Protein AF-A0A955IXL2-F1 (afdb_monomer_lite)

pLDDT: mean 91.13, std 10.14, range [41.69, 98.56]

Radius of gyration: 36.73 Å; chains: 1; bounding box: 75×35×96 Å

Structure (mmCIF, N/CA/C/O backbone):
data_AF-A0A955IXL2-F1
#
_entry.id   AF-A0A955IXL2-F1
#
loop_
_atom_site.group_PDB
_atom_site.id
_atom_site.type_symbol
_atom_site.label_atom_id
_atom_site.label_alt_id
_atom_site.label_comp_id
_atom_site.label_asym_id
_atom_site.label_entity_id
_atom_site.label_seq_id
_atom_site.pdbx_PDB_ins_code
_atom_site.Cartn_x
_atom_site.Cartn_y
_atom_site.Cartn_z
_atom_site.occupancy
_atom_site.B_iso_or_equiv
_atom_site.auth_seq_id
_atom_site.auth_comp_id
_atom_site.auth_asym_id
_atom_site.auth_atom_id
_atom_site.pdbx_PDB_model_num
ATOM 1 N N . MET A 1 1 ? 43.001 16.824 34.278 1.00 83.94 1 MET A N 1
ATOM 2 C CA . MET A 1 1 ? 42.995 15.511 33.589 1.00 83.94 1 MET A CA 1
ATOM 3 C C . MET A 1 1 ? 41.705 14.724 33.815 1.00 83.94 1 MET A C 1
ATOM 5 O O . MET A 1 1 ? 41.018 14.482 32.835 1.00 83.94 1 MET A O 1
ATOM 9 N N . LYS A 1 2 ? 41.298 14.412 35.060 1.00 88.88 2 LYS A N 1
ATOM 10 C CA . LYS A 1 2 ? 40.065 13.633 35.333 1.00 88.88 2 LYS A CA 1
ATOM 11 C C . LYS A 1 2 ? 38.800 14.194 34.655 1.00 88.88 2 LYS A C 1
ATOM 13 O O . LYS A 1 2 ? 38.123 13.451 33.967 1.00 88.88 2 LYS A O 1
ATOM 18 N N . LYS A 1 3 ? 38.551 15.511 34.744 1.00 92.75 3 LYS A N 1
ATOM 19 C CA . LYS A 1 3 ? 37.380 16.162 34.114 1.00 92.75 3 LYS A CA 1
ATOM 20 C C . LYS A 1 3 ? 37.332 16.025 32.582 1.00 92.75 3 LYS A C 1
ATOM 22 O O . LYS A 1 3 ? 36.257 15.852 32.026 1.00 92.75 3 LYS A O 1
ATOM 27 N N . LEU A 1 4 ? 38.489 16.075 31.916 1.00 93.06 4 LEU A N 1
ATOM 28 C CA . LEU A 1 4 ? 38.603 15.912 30.460 1.00 93.06 4 LEU A CA 1
ATOM 29 C C . LEU A 1 4 ? 38.269 14.473 30.045 1.00 93.06 4 LEU A C 1
ATOM 31 O O . LEU A 1 4 ? 37.522 14.259 29.098 1.00 93.06 4 LEU A O 1
ATOM 35 N N . TRP A 1 5 ? 38.758 13.496 30.808 1.00 95.81 5 TRP A N 1
ATOM 36 C CA . TRP A 1 5 ? 38.480 12.082 30.566 1.00 95.81 5 TRP A CA 1
ATOM 37 C C . TRP A 1 5 ? 37.005 11.724 30.786 1.00 95.81 5 TRP A C 1
ATOM 39 O O . TRP A 1 5 ? 36.422 10.992 29.987 1.00 95.81 5 TRP A O 1
ATOM 49 N N . THR A 1 6 ? 36.375 12.284 31.824 1.00 94.50 6 THR A N 1
ATOM 50 C CA . THR A 1 6 ? 34.936 12.103 32.053 1.00 94.50 6 THR A CA 1
ATOM 51 C C . THR A 1 6 ? 34.127 12.676 30.892 1.00 94.50 6 THR A C 1
ATOM 53 O O . THR A 1 6 ? 33.231 12.005 30.402 1.00 94.50 6 THR A O 1
ATOM 56 N N . LEU A 1 7 ? 34.482 13.864 30.392 1.00 96.12 7 LEU A N 1
ATOM 57 C CA . LEU A 1 7 ? 33.774 14.507 29.283 1.00 96.12 7 LEU A CA 1
ATOM 58 C C . LEU A 1 7 ? 33.866 13.689 27.983 1.00 96.12 7 LEU A C 1
ATOM 60 O O . LEU A 1 7 ? 32.845 13.463 27.338 1.00 96.12 7 LEU A O 1
ATOM 64 N N . VAL A 1 8 ? 35.055 13.179 27.641 1.00 96.69 8 VAL A N 1
ATOM 65 C CA . VAL A 1 8 ? 35.249 12.297 26.473 1.00 96.69 8 VAL A CA 1
ATOM 66 C C . VAL A 1 8 ? 34.466 10.990 26.625 1.00 96.69 8 VAL A C 1
ATOM 68 O O . VAL A 1 8 ? 33.811 10.558 25.679 1.00 96.69 8 VAL A O 1
ATOM 71 N N . SER A 1 9 ? 34.477 10.387 27.816 1.00 95.88 9 SER A N 1
ATOM 72 C CA . SER A 1 9 ? 33.756 9.133 28.077 1.00 95.88 9 SER A CA 1
ATOM 73 C C . SER A 1 9 ? 32.242 9.313 27.965 1.00 95.88 9 SER A C 1
ATOM 75 O O . SER A 1 9 ? 31.569 8.497 27.337 1.00 95.88 9 SER A O 1
ATOM 77 N N . THR A 1 10 ? 31.702 10.409 28.506 1.00 96.94 10 THR A N 1
ATOM 78 C CA . THR A 1 10 ? 30.276 10.732 28.384 1.00 96.94 10 THR A CA 1
ATOM 79 C C . THR A 1 10 ? 29.886 10.958 26.925 1.00 96.94 10 THR A C 1
ATOM 81 O O . THR A 1 10 ? 28.862 10.441 26.488 1.00 96.94 10 THR A O 1
ATOM 84 N N . LEU A 1 11 ? 30.709 11.673 26.147 1.00 97.56 11 LEU A N 1
ATOM 85 C CA . LEU A 1 11 ? 30.446 11.918 24.726 1.00 97.56 11 LEU A CA 1
ATOM 86 C C . LEU A 1 11 ? 30.468 10.619 23.902 1.00 97.56 11 LEU A C 1
ATOM 88 O O . LEU A 1 11 ? 29.614 10.419 23.039 1.00 97.56 11 LEU A O 1
ATOM 92 N N . ALA A 1 12 ? 31.418 9.720 24.176 1.00 97.38 12 ALA A N 1
ATOM 93 C CA . ALA A 1 12 ? 31.494 8.415 23.522 1.00 97.38 12 ALA A CA 1
ATOM 94 C C . ALA A 1 12 ? 30.257 7.556 23.828 1.00 97.38 12 ALA A C 1
ATOM 96 O O . ALA A 1 12 ? 29.678 6.961 22.920 1.00 97.38 12 ALA A O 1
ATOM 97 N N . PHE A 1 13 ? 29.804 7.551 25.085 1.00 97.81 13 PHE A N 1
ATOM 98 C CA . PHE A 1 13 ? 28.606 6.818 25.495 1.00 97.81 13 PHE A CA 1
ATOM 99 C C . PHE A 1 13 ? 27.334 7.362 24.829 1.00 97.81 13 PHE A C 1
ATOM 101 O O . PHE A 1 13 ? 26.490 6.594 24.374 1.00 97.81 13 PHE A O 1
ATOM 108 N N . LEU A 1 14 ? 27.219 8.686 24.707 1.00 97.81 14 LEU A N 1
ATOM 109 C CA . LEU A 1 14 ? 26.087 9.339 24.047 1.00 97.81 14 LEU A CA 1
ATOM 110 C C . LEU A 1 14 ? 26.035 9.017 22.545 1.00 97.81 14 LEU A C 1
ATOM 112 O O . LEU A 1 14 ? 24.965 8.712 22.027 1.00 97.81 14 LEU A O 1
ATOM 116 N N . ASN A 1 15 ? 27.187 9.009 21.863 1.00 97.38 15 ASN A N 1
ATOM 117 C CA . ASN A 1 15 ? 27.272 8.591 20.460 1.00 97.38 15 ASN A CA 1
ATOM 118 C C . ASN A 1 15 ? 26.927 7.109 20.279 1.00 97.38 15 ASN A C 1
ATOM 120 O O . ASN A 1 15 ? 26.205 6.764 19.348 1.00 97.38 15 ASN A O 1
ATOM 124 N N . LEU A 1 16 ? 27.385 6.236 21.182 1.00 97.50 16 LEU A N 1
ATOM 125 C CA . LEU A 1 16 ? 27.033 4.816 21.151 1.00 97.50 16 LEU A CA 1
ATOM 126 C C . LEU A 1 16 ? 25.514 4.622 21.274 1.00 97.50 16 LEU A C 1
ATOM 128 O O . LEU A 1 16 ? 24.920 3.895 20.480 1.00 97.50 16 LEU A O 1
ATOM 132 N N . LEU A 1 17 ? 24.876 5.305 22.230 1.00 97.06 17 LEU A N 1
ATOM 133 C CA . LEU A 1 17 ? 23.421 5.267 22.390 1.00 97.06 17 LEU A CA 1
ATOM 134 C C . LEU A 1 17 ? 22.690 5.823 21.165 1.00 97.06 17 LEU A C 1
ATOM 136 O O . LEU A 1 17 ? 21.686 5.246 20.754 1.00 97.06 17 LEU A O 1
ATOM 140 N N . ALA A 1 18 ? 23.194 6.899 20.559 1.00 96.94 18 ALA A N 1
ATOM 141 C CA . ALA A 1 18 ? 22.618 7.459 19.341 1.00 96.94 18 ALA A CA 1
ATOM 142 C C . ALA A 1 18 ? 22.687 6.467 18.168 1.00 96.94 18 ALA A C 1
ATOM 144 O O . ALA A 1 18 ? 21.690 6.279 17.473 1.00 96.94 18 ALA A O 1
ATOM 145 N N . VAL A 1 19 ? 23.821 5.781 17.982 1.00 96.62 19 VAL A N 1
ATOM 146 C CA . VAL A 1 19 ? 23.988 4.755 16.938 1.00 96.62 19 VAL A CA 1
ATOM 147 C C . VAL A 1 19 ? 23.062 3.564 17.180 1.00 96.62 19 VAL A C 1
ATOM 149 O O . VAL A 1 19 ? 22.408 3.109 16.245 1.00 96.62 19 VAL A O 1
ATOM 152 N N . LEU A 1 20 ? 22.952 3.084 18.421 1.00 96.50 20 LEU A N 1
ATOM 153 C CA . LEU A 1 20 ? 22.054 1.977 18.767 1.00 96.50 20 LEU A CA 1
ATOM 154 C C . LEU A 1 20 ? 20.579 2.356 18.596 1.00 96.50 20 LEU A C 1
ATOM 156 O O . LEU A 1 20 ? 19.807 1.576 18.042 1.00 96.50 20 LEU A O 1
ATOM 160 N N . GLY A 1 21 ? 20.194 3.561 19.022 1.00 96.44 21 GLY A N 1
ATOM 161 C CA . GLY A 1 21 ? 18.845 4.087 18.828 1.00 96.44 21 GLY A CA 1
ATOM 162 C C . GLY A 1 21 ? 18.502 4.242 17.347 1.00 96.44 21 GLY A C 1
ATOM 163 O O . GLY A 1 21 ? 17.424 3.835 16.920 1.00 96.44 21 GLY A O 1
ATOM 164 N N . PHE A 1 22 ? 19.440 4.753 16.546 1.00 95.81 22 PHE A N 1
ATOM 165 C CA . PHE A 1 22 ? 19.276 4.865 15.101 1.00 95.81 22 PHE A CA 1
ATOM 166 C C . PHE A 1 22 ? 19.159 3.490 14.435 1.00 95.81 22 PHE A C 1
ATOM 168 O O . PHE A 1 22 ? 18.223 3.267 13.674 1.00 95.81 22 PHE A O 1
ATOM 175 N N . ALA A 1 23 ? 20.038 2.538 14.761 1.00 91.88 23 ALA A N 1
ATOM 176 C CA . ALA A 1 23 ? 19.973 1.177 14.230 1.00 91.88 23 ALA A CA 1
ATOM 177 C C . ALA A 1 23 ? 18.649 0.481 14.589 1.00 91.88 23 ALA A C 1
ATOM 179 O O . ALA A 1 23 ? 18.023 -0.136 13.728 1.00 91.88 23 ALA A O 1
ATOM 180 N N . GLY A 1 24 ? 18.185 0.641 15.833 1.00 93.44 24 GLY A N 1
ATOM 181 C CA . GLY A 1 24 ? 16.887 0.139 16.279 1.00 93.44 24 GLY A CA 1
ATOM 182 C C . GLY A 1 24 ? 15.723 0.758 15.503 1.00 93.44 24 GLY A C 1
ATOM 183 O O . GLY A 1 24 ? 14.860 0.031 15.024 1.00 93.44 24 GLY A O 1
ATOM 184 N N . TRP A 1 25 ? 15.726 2.081 15.314 1.00 95.19 25 TRP A N 1
ATOM 185 C CA . TRP A 1 25 ? 14.704 2.789 14.535 1.00 95.19 25 TRP A CA 1
ATOM 186 C C . TRP A 1 25 ? 14.681 2.369 13.058 1.00 95.19 25 TRP A C 1
ATOM 188 O O . TRP A 1 25 ? 13.614 2.192 12.468 1.00 95.19 25 TRP A O 1
ATOM 198 N N . VAL A 1 26 ? 15.849 2.169 12.444 1.00 93.75 26 VAL A N 1
ATOM 199 C CA . VAL A 1 26 ? 15.937 1.712 11.050 1.00 93.75 26 VAL A CA 1
ATOM 200 C C . VAL A 1 26 ? 15.430 0.271 10.899 1.00 93.75 26 VAL A C 1
ATOM 202 O O . VAL A 1 26 ? 14.761 -0.034 9.910 1.00 93.75 26 VAL A O 1
ATOM 205 N N . TYR A 1 27 ? 15.691 -0.596 11.883 1.00 90.44 27 TYR A N 1
ATOM 206 C CA . TYR A 1 27 ? 15.175 -1.967 11.902 1.00 90.44 27 TYR A CA 1
ATOM 207 C C . TYR A 1 27 ? 13.649 -2.006 12.082 1.00 90.44 27 TYR A C 1
ATOM 209 O O . TYR A 1 27 ? 12.958 -2.697 11.338 1.00 90.44 27 TYR A O 1
ATOM 217 N N . THR A 1 28 ? 13.091 -1.230 13.018 1.00 93.81 28 THR A N 1
ATOM 218 C CA . THR A 1 28 ? 11.638 -1.231 13.280 1.00 93.81 28 THR A CA 1
ATOM 219 C C . THR A 1 28 ? 10.815 -0.528 12.203 1.00 93.81 28 THR A C 1
ATOM 221 O O . THR A 1 28 ? 9.656 -0.877 12.009 1.00 93.81 28 THR A O 1
ATOM 224 N N . SER A 1 29 ? 11.397 0.425 11.471 1.00 92.38 29 SER A N 1
ATOM 225 C CA . SER A 1 29 ? 10.734 1.108 10.349 1.00 92.38 29 SER A CA 1
ATOM 226 C C . SER A 1 29 ? 10.711 0.300 9.045 1.00 92.38 29 SER A C 1
ATOM 228 O O . SER A 1 29 ? 10.281 0.828 8.023 1.00 92.38 29 SER A O 1
ATOM 230 N N . GLY A 1 30 ? 11.211 -0.945 9.043 1.00 88.69 30 GLY A N 1
ATOM 231 C CA . GLY A 1 30 ? 11.247 -1.807 7.853 1.00 88.69 30 GLY A CA 1
ATOM 232 C C . GLY A 1 30 ? 12.192 -1.315 6.752 1.00 88.69 30 GLY A C 1
ATOM 233 O O . GLY A 1 30 ? 12.191 -1.835 5.639 1.00 88.69 30 GLY A O 1
ATOM 234 N N . ARG A 1 31 ? 13.023 -0.303 7.034 1.00 86.12 31 ARG A N 1
ATOM 235 C CA . ARG A 1 31 ? 13.927 0.298 6.042 1.00 86.12 31 ARG A CA 1
ATOM 236 C C . ARG A 1 31 ? 15.138 -0.582 5.737 1.00 86.12 31 ARG A C 1
ATOM 238 O O . ARG A 1 31 ? 15.716 -0.461 4.652 1.00 86.12 31 ARG A O 1
ATOM 245 N N . ILE A 1 32 ? 15.518 -1.451 6.670 1.00 87.94 32 ILE A N 1
ATOM 246 C CA . ILE A 1 32 ? 16.552 -2.469 6.492 1.00 87.94 32 ILE A CA 1
ATOM 247 C C . ILE A 1 32 ? 15.925 -3.846 6.699 1.00 87.94 32 ILE A C 1
ATOM 249 O O . ILE A 1 32 ? 15.428 -4.149 7.778 1.00 87.94 32 ILE A O 1
ATOM 253 N N . ASP A 1 33 ? 16.019 -4.683 5.671 1.00 90.06 33 ASP A N 1
ATOM 254 C CA . ASP A 1 33 ? 15.741 -6.117 5.736 1.00 90.06 33 ASP A CA 1
ATOM 255 C C . ASP A 1 33 ? 17.052 -6.895 5.526 1.00 90.06 33 ASP A C 1
ATOM 257 O O . ASP A 1 33 ? 18.026 -6.374 4.972 1.00 90.06 33 ASP A O 1
ATOM 261 N N . LYS A 1 34 ? 17.089 -8.156 5.955 1.00 88.75 34 LYS A N 1
ATOM 262 C CA . LYS A 1 34 ? 18.212 -9.082 5.793 1.00 88.75 34 LYS A CA 1
ATOM 263 C C . LYS A 1 34 ? 18.684 -9.165 4.339 1.00 88.75 34 LYS A C 1
ATOM 265 O O . LYS A 1 34 ? 19.892 -9.181 4.109 1.00 88.75 34 LYS A O 1
ATOM 270 N N . ALA A 1 35 ? 17.761 -9.152 3.375 1.00 88.69 35 ALA A N 1
ATOM 271 C CA . ALA A 1 35 ? 18.094 -9.116 1.950 1.00 88.69 35 ALA A CA 1
ATOM 272 C C . ALA A 1 35 ? 18.891 -7.851 1.580 1.00 88.69 35 ALA A C 1
ATOM 274 O O . ALA A 1 35 ? 19.913 -7.924 0.903 1.00 88.69 35 ALA A O 1
ATOM 275 N N . ARG A 1 36 ? 18.485 -6.697 2.118 1.00 86.19 36 ARG A N 1
ATOM 276 C CA . ARG A 1 36 ? 19.142 -5.408 1.878 1.00 86.19 36 ARG A CA 1
ATOM 277 C C . ARG A 1 36 ? 20.526 -5.330 2.522 1.00 86.19 36 ARG A C 1
ATOM 279 O O . ARG A 1 36 ? 21.435 -4.749 1.945 1.00 86.19 36 ARG A O 1
ATOM 286 N N . ILE A 1 37 ? 20.708 -5.937 3.698 1.00 89.44 37 ILE A N 1
ATOM 287 C CA . ILE A 1 37 ? 22.030 -6.048 4.341 1.00 89.44 37 ILE A CA 1
ATOM 288 C C . ILE A 1 37 ? 22.973 -6.888 3.478 1.00 89.44 37 ILE A C 1
ATOM 290 O O . ILE A 1 37 ? 24.122 -6.501 3.291 1.00 89.44 37 ILE A O 1
ATOM 294 N N . GLN A 1 38 ? 22.495 -8.012 2.938 1.00 90.12 38 GLN A N 1
ATOM 295 C CA . GLN A 1 38 ? 23.288 -8.864 2.048 1.00 90.12 38 GLN A CA 1
ATOM 296 C C . GLN A 1 38 ? 23.655 -8.141 0.748 1.00 90.12 38 GLN A C 1
ATOM 298 O O . GLN A 1 38 ? 24.796 -8.231 0.305 1.00 90.12 38 GLN A O 1
ATOM 303 N N . GLU A 1 39 ? 22.726 -7.373 0.178 1.00 88.88 39 GLU A N 1
ATOM 304 C CA . GLU A 1 39 ? 22.973 -6.547 -1.006 1.00 88.88 39 GLU A CA 1
ATOM 305 C C . GLU A 1 39 ? 24.033 -5.473 -0.728 1.00 88.88 39 GLU A C 1
ATOM 307 O O . GLU A 1 39 ? 25.026 -5.382 -1.445 1.00 88.88 39 GLU A O 1
ATOM 312 N N . VAL A 1 40 ? 23.903 -4.729 0.373 1.00 89.31 40 VAL A N 1
ATOM 313 C CA . VAL A 1 40 ? 24.898 -3.734 0.804 1.00 89.31 40 VAL A CA 1
ATOM 314 C C . VAL A 1 40 ? 26.259 -4.385 1.061 1.00 89.31 40 VAL A C 1
ATOM 316 O O . VAL A 1 40 ? 27.283 -3.869 0.617 1.00 89.31 40 VAL A O 1
ATOM 319 N N . GLN A 1 41 ? 26.290 -5.541 1.725 1.00 90.81 41 GLN A N 1
ATOM 320 C CA . GLN A 1 41 ? 27.521 -6.292 1.957 1.00 90.81 41 GLN A CA 1
ATOM 321 C C . GLN A 1 41 ? 28.158 -6.760 0.643 1.00 90.81 41 GLN A C 1
ATOM 323 O O . GLN A 1 41 ? 29.378 -6.733 0.531 1.00 90.81 41 GLN A O 1
ATOM 328 N N . SER A 1 42 ? 27.362 -7.139 -0.359 1.00 87.69 42 SER A N 1
ATOM 329 C CA . SER A 1 42 ? 27.877 -7.482 -1.689 1.00 87.69 42 SER A CA 1
ATOM 330 C C . SER A 1 42 ? 28.431 -6.260 -2.431 1.00 87.69 42 SER A C 1
ATOM 332 O O . SER A 1 42 ? 29.442 -6.368 -3.117 1.00 87.69 42 SER A O 1
ATOM 334 N N . LEU A 1 43 ? 27.829 -5.084 -2.222 1.00 85.81 43 LEU A N 1
ATOM 335 C CA . LEU A 1 43 ? 28.217 -3.825 -2.862 1.00 85.81 43 LEU A CA 1
ATOM 336 C C . LEU A 1 43 ? 29.526 -3.252 -2.304 1.00 85.81 43 LEU A C 1
ATOM 338 O O . LEU A 1 43 ? 30.300 -2.651 -3.043 1.00 85.81 43 LEU A O 1
ATOM 342 N N . PHE A 1 44 ? 29.770 -3.440 -1.004 1.00 89.62 44 PHE A N 1
ATOM 343 C CA . PHE A 1 44 ? 30.996 -3.010 -0.320 1.00 89.62 44 PHE A CA 1
ATOM 344 C C . PHE A 1 44 ? 32.021 -4.135 -0.125 1.00 89.62 44 PHE A C 1
ATOM 346 O O . PHE A 1 44 ? 33.102 -3.885 0.406 1.00 89.62 44 PHE A O 1
ATOM 353 N N . GLY A 1 45 ? 31.680 -5.369 -0.506 1.00 87.06 45 GLY A N 1
ATOM 354 C CA . GLY A 1 45 ? 32.551 -6.535 -0.365 1.00 87.06 45 GLY A CA 1
ATOM 355 C C . GLY A 1 45 ? 33.711 -6.532 -1.354 1.00 87.06 45 GLY A C 1
ATOM 356 O O . GLY A 1 45 ? 34.785 -7.018 -1.023 1.00 87.06 45 GLY A O 1
ATOM 357 N N . GLU A 1 46 ? 33.508 -5.947 -2.535 1.00 88.94 46 GLU A N 1
ATOM 358 C CA . GLU A 1 46 ? 34.575 -5.731 -3.506 1.00 88.94 46 GLU A CA 1
ATOM 359 C C . GLU A 1 46 ? 35.384 -4.485 -3.130 1.00 88.94 46 GLU A C 1
ATOM 361 O O . GLU A 1 46 ? 34.868 -3.365 -3.068 1.00 88.94 46 GLU A O 1
ATOM 366 N N . THR A 1 47 ? 36.677 -4.672 -2.880 1.00 89.81 47 THR A N 1
ATOM 367 C CA . THR A 1 47 ? 37.585 -3.555 -2.616 1.00 89.81 47 THR A CA 1
ATOM 368 C C . THR A 1 47 ? 37.876 -2.772 -3.901 1.00 89.81 47 THR A C 1
ATOM 370 O O . THR A 1 47 ? 37.822 -3.306 -5.006 1.00 89.81 47 THR A O 1
ATOM 373 N N . VAL A 1 48 ? 38.250 -1.492 -3.776 1.00 87.56 48 VAL A N 1
ATOM 374 C CA . VAL A 1 48 ? 38.643 -0.660 -4.936 1.00 87.56 48 VAL A CA 1
ATOM 375 C C . VAL A 1 48 ? 39.785 -1.313 -5.726 1.00 87.56 48 VAL A C 1
ATOM 377 O O . VAL A 1 48 ? 39.761 -1.317 -6.950 1.00 87.56 48 VAL A O 1
ATOM 380 N N . ALA A 1 49 ? 40.734 -1.949 -5.032 1.00 87.94 49 ALA A N 1
ATOM 381 C CA . ALA A 1 49 ? 41.846 -2.652 -5.663 1.00 87.94 49 ALA A CA 1
ATOM 382 C C . ALA A 1 49 ? 41.395 -3.877 -6.481 1.00 87.94 49 ALA A C 1
ATOM 384 O O . ALA A 1 49 ? 41.906 -4.095 -7.576 1.00 87.94 49 ALA A O 1
ATOM 385 N N . GLU A 1 50 ? 40.440 -4.663 -5.977 1.00 89.19 50 GLU A N 1
ATOM 386 C CA . GLU A 1 50 ? 39.867 -5.803 -6.710 1.00 89.19 50 GLU A CA 1
ATOM 387 C C . GLU A 1 50 ? 39.045 -5.336 -7.915 1.00 89.19 50 GLU A C 1
ATOM 389 O O . GLU A 1 50 ? 39.177 -5.896 -9.004 1.00 89.19 50 GLU A O 1
ATOM 394 N N . ARG A 1 51 ? 38.274 -4.254 -7.752 1.00 86.69 51 ARG A N 1
ATOM 395 C CA . ARG A 1 51 ? 37.497 -3.646 -8.836 1.00 86.69 51 ARG A CA 1
ATOM 396 C C . ARG A 1 51 ? 38.387 -3.146 -9.968 1.00 86.69 51 ARG A C 1
ATOM 398 O O . ARG A 1 51 ? 38.098 -3.428 -11.129 1.00 86.69 51 ARG A O 1
ATOM 405 N N . ASP A 1 52 ? 39.462 -2.433 -9.644 1.00 90.06 52 ASP A N 1
ATOM 406 C CA . ASP A 1 52 ? 40.408 -1.914 -10.637 1.00 90.06 52 ASP A CA 1
ATOM 407 C C . ASP A 1 52 ? 41.139 -3.056 -11.356 1.00 90.06 52 ASP A C 1
ATOM 409 O O . ASP A 1 52 ? 41.362 -2.989 -12.563 1.00 90.06 52 ASP A O 1
ATOM 413 N N . GLN A 1 53 ? 41.458 -4.145 -10.647 1.00 90.50 53 GLN A N 1
ATOM 414 C CA . GLN A 1 53 ? 42.028 -5.345 -11.263 1.00 90.50 53 GLN A CA 1
ATOM 415 C C . GLN A 1 53 ? 41.040 -6.036 -12.207 1.00 90.50 53 GLN A C 1
ATOM 417 O O . GLN A 1 53 ? 41.433 -6.394 -13.317 1.00 90.50 53 GLN A O 1
ATOM 422 N N . ARG A 1 54 ? 39.767 -6.194 -11.817 1.00 91.38 54 ARG A N 1
ATOM 423 C CA . ARG A 1 54 ? 38.734 -6.766 -12.694 1.00 91.38 54 ARG A CA 1
ATOM 424 C C . ARG A 1 54 ? 38.534 -5.906 -13.937 1.00 91.38 54 ARG A C 1
ATOM 426 O O . ARG A 1 54 ? 38.578 -6.442 -15.037 1.00 91.38 54 ARG A O 1
ATOM 433 N N . LEU A 1 55 ? 38.380 -4.592 -13.771 1.00 89.44 55 LEU A N 1
ATOM 434 C CA . LEU A 1 55 ? 38.222 -3.661 -14.891 1.00 89.44 55 LEU A CA 1
ATOM 435 C C . LEU A 1 55 ? 39.439 -3.691 -15.820 1.00 89.44 55 LEU A C 1
ATOM 437 O O . LEU A 1 55 ? 39.269 -3.777 -17.028 1.00 89.44 55 LEU A O 1
ATOM 441 N N . ALA A 1 56 ? 40.662 -3.731 -15.286 1.00 92.19 56 ALA A N 1
ATOM 442 C CA . ALA A 1 56 ? 41.865 -3.849 -16.108 1.00 92.19 56 ALA A CA 1
ATOM 443 C C . ALA A 1 56 ? 41.944 -5.187 -16.869 1.00 92.19 56 ALA A C 1
ATOM 445 O O . ALA A 1 56 ? 42.496 -5.240 -17.968 1.00 92.19 56 ALA A O 1
ATOM 446 N N . VAL A 1 57 ? 41.420 -6.279 -16.301 1.00 92.69 57 VAL A N 1
ATOM 447 C CA . VAL A 1 57 ? 41.317 -7.579 -16.985 1.00 92.69 57 VAL A CA 1
ATOM 448 C C . VAL A 1 57 ? 40.226 -7.547 -18.056 1.00 92.69 57 VAL A C 1
ATOM 450 O O . VAL A 1 57 ? 40.465 -8.014 -19.166 1.00 92.69 57 VAL A O 1
ATOM 453 N N . GLU A 1 58 ? 39.063 -6.968 -17.763 1.00 88.88 58 GLU A N 1
ATOM 454 C CA . GLU A 1 58 ? 37.953 -6.813 -18.709 1.00 88.88 58 GLU A CA 1
ATOM 455 C C . GLU A 1 58 ? 38.321 -5.896 -19.878 1.00 88.88 58 GLU A C 1
ATOM 457 O O . GLU A 1 58 ? 38.041 -6.233 -21.023 1.00 88.88 58 GLU A O 1
ATOM 462 N N . GLU A 1 59 ? 39.008 -4.782 -19.626 1.00 90.69 59 GLU A N 1
ATOM 463 C CA . GLU A 1 59 ? 39.506 -3.877 -20.664 1.00 90.69 59 GLU A CA 1
ATOM 464 C C . GLU A 1 59 ? 40.556 -4.553 -21.545 1.00 90.69 59 GLU A C 1
ATOM 466 O O . GLU A 1 59 ? 40.513 -4.409 -22.766 1.00 90.69 59 GLU A O 1
ATOM 471 N N . LYS A 1 60 ? 41.468 -5.342 -20.959 1.00 90.88 60 LYS A N 1
ATOM 472 C CA . LYS A 1 60 ? 42.421 -6.149 -21.735 1.00 90.88 60 LYS A CA 1
ATOM 473 C C . LYS A 1 60 ? 41.711 -7.205 -22.571 1.00 90.88 60 LYS A C 1
ATOM 475 O O . LYS A 1 60 ? 42.013 -7.326 -23.752 1.00 90.88 60 LYS A O 1
ATOM 480 N N . ALA A 1 61 ? 40.737 -7.912 -22.005 1.00 89.62 61 ALA A N 1
ATOM 481 C CA . ALA A 1 61 ? 39.951 -8.906 -22.730 1.00 89.62 61 ALA A CA 1
ATOM 482 C C . ALA A 1 61 ? 39.116 -8.267 -23.853 1.00 89.62 61 ALA A C 1
ATOM 484 O O . ALA A 1 61 ? 39.031 -8.817 -24.949 1.00 89.62 61 ALA A O 1
ATOM 485 N N . ALA A 1 62 ? 38.538 -7.086 -23.620 1.00 86.38 62 ALA A N 1
ATOM 486 C CA . ALA A 1 62 ? 37.806 -6.324 -24.625 1.00 86.38 62 ALA A CA 1
ATOM 487 C C . ALA A 1 62 ? 38.735 -5.810 -25.733 1.00 86.38 62 ALA A C 1
ATOM 489 O O . ALA A 1 62 ? 38.384 -5.899 -26.909 1.00 86.38 62 ALA A O 1
ATOM 490 N N . ALA A 1 63 ? 39.930 -5.329 -25.382 1.00 86.56 63 ALA A N 1
ATOM 491 C CA . ALA A 1 63 ? 40.944 -4.901 -26.340 1.00 86.56 63 ALA A CA 1
ATOM 492 C C . ALA A 1 63 ? 41.478 -6.077 -27.175 1.00 86.56 63 ALA A C 1
ATOM 494 O O . ALA A 1 63 ? 41.607 -5.954 -28.390 1.00 86.56 63 ALA A O 1
ATOM 495 N N . GLU A 1 64 ? 41.728 -7.234 -26.558 1.00 86.56 64 GLU A N 1
ATOM 496 C CA . GLU A 1 64 ? 42.123 -8.467 -27.251 1.00 86.56 64 GLU A CA 1
ATOM 497 C C . GLU A 1 64 ? 41.003 -8.986 -28.163 1.00 86.56 64 GLU A C 1
ATOM 499 O O . GLU A 1 64 ? 41.266 -9.392 -29.298 1.00 86.56 64 GLU A O 1
ATOM 504 N N . ALA A 1 65 ? 39.743 -8.912 -27.720 1.00 84.88 65 ALA A N 1
ATOM 505 C CA . ALA A 1 65 ? 38.586 -9.260 -28.537 1.00 84.88 65 ALA A CA 1
ATOM 506 C C . ALA A 1 65 ? 38.453 -8.326 -29.751 1.00 84.88 65 ALA A C 1
ATOM 508 O O . ALA A 1 65 ? 38.312 -8.817 -30.873 1.00 84.88 65 ALA A O 1
ATOM 509 N N . LEU A 1 66 ? 38.585 -7.009 -29.567 1.00 83.56 66 LEU A N 1
ATOM 510 C CA . LEU A 1 66 ? 38.592 -6.032 -30.663 1.00 83.56 66 LEU A CA 1
ATOM 511 C C . LEU A 1 66 ? 39.754 -6.270 -31.636 1.00 83.56 66 LEU A C 1
ATOM 513 O O . LEU A 1 66 ? 39.529 -6.343 -32.842 1.00 83.56 66 LEU A O 1
ATOM 517 N N . ALA A 1 67 ? 40.968 -6.492 -31.129 1.00 82.62 67 ALA A N 1
ATOM 518 C CA . ALA A 1 67 ? 42.141 -6.792 -31.951 1.00 82.62 67 ALA A CA 1
ATOM 519 C C . ALA A 1 67 ? 41.987 -8.113 -32.730 1.00 82.62 67 ALA A C 1
ATOM 521 O O . ALA A 1 67 ? 42.479 -8.251 -33.849 1.00 82.62 67 ALA A O 1
ATOM 522 N N . SER A 1 68 ? 41.268 -9.092 -32.170 1.00 78.38 68 SER A N 1
ATOM 523 C CA . SER A 1 68 ? 40.957 -10.349 -32.860 1.00 78.38 68 SER A CA 1
ATOM 524 C C . SER A 1 68 ? 39.903 -10.192 -33.965 1.00 78.38 68 SER A C 1
ATOM 526 O O . SER A 1 68 ? 39.939 -10.944 -34.944 1.00 78.38 68 SER A O 1
ATOM 528 N N . MET A 1 69 ? 39.007 -9.203 -33.838 1.00 71.31 69 MET A N 1
ATOM 529 C CA . MET A 1 69 ? 38.012 -8.827 -34.850 1.00 71.31 69 MET A CA 1
ATOM 530 C C . MET A 1 69 ? 38.604 -7.966 -35.971 1.00 71.31 69 MET A C 1
ATOM 532 O O . MET A 1 69 ? 38.078 -7.971 -37.080 1.00 71.31 69 MET A O 1
ATOM 536 N N . GLU A 1 70 ? 39.712 -7.271 -35.712 1.00 65.81 70 GLU A N 1
ATOM 537 C CA . GLU A 1 70 ? 40.385 -6.391 -36.675 1.00 65.81 70 GLU A CA 1
ATOM 538 C C . GLU A 1 70 ? 41.271 -7.137 -37.684 1.00 65.81 70 GLU A C 1
ATOM 540 O O . GLU A 1 70 ? 41.971 -6.511 -38.480 1.00 65.81 70 GLU A O 1
ATOM 545 N N . LYS A 1 71 ? 41.237 -8.479 -37.701 1.00 70.69 71 LYS A N 1
ATOM 546 C CA . LYS A 1 71 ? 41.860 -9.246 -38.785 1.00 70.69 71 LYS A CA 1
ATOM 547 C C . LYS A 1 71 ? 41.248 -8.767 -40.103 1.00 70.69 71 LYS A C 1
ATOM 549 O O . LYS A 1 71 ? 40.047 -8.975 -40.296 1.00 70.69 71 LYS A O 1
ATOM 554 N N . PRO A 1 72 ? 42.032 -8.137 -41.000 1.00 62.47 72 PRO A N 1
ATOM 555 C CA . PRO A 1 72 ? 41.501 -7.660 -42.260 1.00 62.47 72 PRO A CA 1
ATOM 556 C C . PRO A 1 72 ? 40.906 -8.868 -42.970 1.00 62.47 72 PRO A C 1
ATOM 558 O O . PRO A 1 72 ? 41.593 -9.870 -43.194 1.00 62.47 72 PRO A O 1
ATOM 561 N N . LEU A 1 73 ? 39.599 -8.799 -43.236 1.00 67.25 73 LEU A N 1
ATOM 562 C CA . LEU A 1 73 ? 38.919 -9.788 -44.059 1.00 67.25 73 LEU A CA 1
ATOM 563 C C . LEU A 1 73 ? 39.774 -9.974 -45.317 1.00 67.25 73 LEU A C 1
ATOM 565 O O . LEU A 1 73 ? 40.206 -8.964 -45.881 1.00 67.25 73 LEU A O 1
ATOM 569 N N . PRO A 1 74 ? 40.070 -11.221 -45.730 1.00 69.69 74 PRO A N 1
ATOM 570 C CA . PRO A 1 74 ? 40.865 -11.455 -46.925 1.00 69.69 74 PRO A CA 1
ATOM 571 C C . PRO A 1 74 ? 40.249 -10.635 -48.053 1.00 69.69 74 PRO A C 1
ATOM 573 O O . PRO A 1 74 ? 39.047 -10.755 -48.305 1.00 69.69 74 PRO A O 1
ATOM 576 N N . GLU A 1 75 ? 41.048 -9.752 -48.658 1.00 65.94 75 GLU A N 1
ATOM 577 C CA . GLU A 1 75 ? 40.603 -8.905 -49.758 1.00 65.94 75 GLU A CA 1
ATOM 578 C C . GLU A 1 75 ? 40.210 -9.821 -50.914 1.00 65.94 75 GLU A C 1
ATOM 580 O O . GLU A 1 75 ? 41.026 -10.233 -51.737 1.00 65.94 75 GLU A O 1
ATOM 585 N N . LEU A 1 76 ? 38.934 -10.198 -50.947 1.00 69.81 76 LEU A N 1
ATOM 586 C CA . LEU A 1 76 ? 38.338 -10.824 -52.105 1.00 69.81 76 LEU A CA 1
ATOM 587 C C . LEU A 1 76 ? 38.495 -9.801 -53.223 1.00 69.81 76 LEU A C 1
ATOM 589 O O . LEU A 1 76 ? 37.978 -8.683 -53.129 1.00 69.81 76 LEU A O 1
ATOM 593 N N . ALA A 1 77 ? 39.256 -10.162 -54.255 1.00 76.38 77 ALA A N 1
ATOM 594 C CA . ALA A 1 77 ? 39.480 -9.324 -55.420 1.00 76.38 77 ALA A CA 1
ATOM 595 C C . ALA A 1 77 ? 38.187 -9.263 -56.246 1.00 76.38 77 ALA A C 1
ATOM 597 O O . ALA A 1 77 ? 38.072 -9.870 -57.304 1.00 76.38 77 ALA A O 1
ATOM 598 N N . LEU A 1 78 ? 37.190 -8.553 -55.719 1.00 81.19 78 LEU A N 1
ATOM 599 C CA . LEU A 1 78 ? 35.923 -8.305 -56.381 1.00 81.19 78 LEU A CA 1
ATOM 600 C C . LEU A 1 78 ? 36.175 -7.360 -57.550 1.00 81.19 78 LEU A C 1
ATOM 602 O O . LEU A 1 78 ? 36.795 -6.296 -57.388 1.00 81.19 78 LEU A O 1
ATOM 606 N N . THR A 1 79 ? 35.655 -7.738 -58.708 1.00 89.12 79 THR A N 1
ATOM 607 C CA . THR A 1 79 ? 35.580 -6.887 -59.894 1.00 89.12 79 THR A CA 1
ATOM 608 C C . THR A 1 79 ? 34.728 -5.643 -59.607 1.00 89.12 79 THR A C 1
ATOM 610 O O . THR A 1 79 ? 33.944 -5.599 -58.654 1.00 89.12 79 THR A O 1
ATOM 613 N N . ALA A 1 80 ? 34.883 -4.584 -60.407 1.00 86.94 80 ALA A N 1
ATOM 614 C CA . ALA A 1 80 ? 34.163 -3.323 -60.190 1.00 86.94 80 ALA A CA 1
ATOM 615 C C . ALA A 1 80 ? 32.629 -3.503 -60.172 1.00 86.94 80 ALA A C 1
ATOM 617 O O . ALA A 1 80 ? 31.944 -2.878 -59.359 1.00 86.94 80 ALA A O 1
ATOM 618 N N . ASP A 1 81 ? 32.102 -4.405 -61.003 1.00 91.50 81 ASP A N 1
ATOM 619 C CA . ASP A 1 81 ? 30.672 -4.717 -61.062 1.00 91.50 81 ASP A CA 1
ATOM 620 C C . ASP A 1 81 ? 30.183 -5.456 -59.809 1.00 91.50 81 ASP A C 1
ATOM 622 O O . ASP A 1 81 ? 29.121 -5.136 -59.270 1.00 91.50 81 ASP A O 1
ATOM 626 N N . GLU A 1 82 ? 30.972 -6.397 -59.289 1.00 90.31 82 GLU A N 1
ATOM 627 C CA . GLU A 1 82 ? 30.651 -7.120 -58.053 1.00 90.31 82 GLU A CA 1
ATOM 628 C C . GLU A 1 82 ? 30.634 -6.185 -56.840 1.00 90.31 82 GLU A C 1
ATOM 630 O O . GLU A 1 82 ? 29.729 -6.270 -56.012 1.00 90.31 82 GLU A O 1
ATOM 635 N N . ARG A 1 83 ? 31.561 -5.220 -56.760 1.00 86.56 83 ARG A N 1
ATOM 636 C CA . ARG A 1 83 ? 31.567 -4.212 -55.681 1.00 86.56 83 ARG A CA 1
ATOM 637 C C . ARG A 1 83 ? 30.303 -3.357 -55.683 1.00 86.56 83 ARG A C 1
ATOM 639 O O . ARG A 1 83 ? 29.763 -3.051 -54.619 1.00 86.56 83 ARG A O 1
ATOM 646 N N . ASN A 1 84 ? 29.822 -2.978 -56.866 1.00 89.44 84 ASN A N 1
ATOM 647 C CA . ASN A 1 84 ? 28.582 -2.218 -56.994 1.00 89.44 84 ASN A CA 1
ATOM 648 C C . ASN A 1 84 ? 27.366 -3.048 -56.566 1.00 89.44 84 ASN A C 1
ATOM 650 O O . ASN A 1 84 ? 26.523 -2.532 -55.833 1.00 89.44 84 ASN A O 1
ATOM 654 N N . ARG A 1 85 ? 27.300 -4.331 -56.947 1.00 92.12 85 ARG A N 1
ATOM 655 C CA . ARG A 1 85 ? 26.231 -5.242 -56.498 1.00 92.12 85 ARG A CA 1
ATOM 656 C C . ARG A 1 85 ? 26.220 -5.399 -54.982 1.00 92.12 85 ARG A C 1
ATOM 658 O O . ARG A 1 85 ? 25.188 -5.145 -54.370 1.00 92.12 85 ARG A O 1
ATOM 665 N N . VAL A 1 86 ? 27.375 -5.680 -54.377 1.00 90.38 86 VAL A N 1
ATOM 666 C CA . VAL A 1 86 ? 27.507 -5.801 -52.915 1.00 90.38 86 VAL A CA 1
ATOM 667 C C . VAL A 1 86 ? 27.067 -4.513 -52.217 1.00 90.38 86 VAL A C 1
ATOM 669 O O . VAL A 1 86 ? 26.332 -4.564 -51.236 1.00 90.38 86 VAL A O 1
ATOM 672 N N . ARG A 1 87 ? 27.445 -3.334 -52.728 1.00 90.00 87 ARG A N 1
ATOM 673 C CA . ARG A 1 87 ? 27.010 -2.054 -52.145 1.00 90.00 87 ARG A CA 1
ATOM 674 C C . ARG A 1 87 ? 25.490 -1.866 -52.220 1.00 90.00 87 ARG A C 1
ATOM 676 O O . ARG A 1 87 ? 24.893 -1.384 -51.255 1.00 90.00 87 ARG A O 1
ATOM 683 N N . VAL A 1 88 ? 24.865 -2.221 -53.342 1.00 94.75 88 VAL A N 1
ATOM 684 C CA . VAL A 1 88 ? 23.405 -2.134 -53.501 1.00 94.75 88 VAL A CA 1
ATOM 685 C C . VAL A 1 88 ? 22.699 -3.107 -52.557 1.00 94.75 88 VAL A C 1
ATOM 687 O O . VAL A 1 88 ? 21.776 -2.695 -51.859 1.00 94.75 88 VAL A O 1
ATOM 690 N N . GLU A 1 89 ? 23.160 -4.355 -52.472 1.00 94.19 89 GLU A N 1
ATOM 691 C CA . GLU A 1 89 ? 22.613 -5.369 -51.561 1.00 94.19 89 GLU A CA 1
ATOM 692 C C . GLU A 1 89 ? 22.749 -4.943 -50.096 1.00 94.19 89 GLU A C 1
ATOM 694 O O . GLU A 1 89 ? 21.768 -4.970 -49.356 1.00 94.19 89 GLU A O 1
ATOM 699 N N . MET A 1 90 ? 23.919 -4.441 -49.690 1.00 94.06 90 MET A N 1
ATOM 700 C CA . MET A 1 90 ? 24.137 -3.901 -48.343 1.00 94.06 90 MET A CA 1
ATOM 701 C C . MET A 1 90 ? 23.183 -2.744 -48.038 1.00 94.06 90 MET A C 1
ATOM 703 O O . MET A 1 90 ? 22.564 -2.716 -46.979 1.00 94.06 90 MET A O 1
ATOM 707 N N . THR A 1 91 ? 22.977 -1.834 -48.995 1.00 95.75 91 THR A N 1
ATOM 708 C CA . THR A 1 91 ? 22.034 -0.716 -48.826 1.00 95.75 91 THR A CA 1
ATOM 709 C C . THR A 1 91 ? 20.591 -1.209 -48.656 1.00 95.75 91 THR A C 1
ATOM 711 O O . THR A 1 91 ? 19.828 -0.642 -47.871 1.00 95.75 91 THR A O 1
ATOM 714 N N . GLN A 1 92 ? 20.197 -2.268 -49.370 1.00 95.69 92 GLN A N 1
ATOM 715 C CA . GLN A 1 92 ? 18.870 -2.875 -49.227 1.00 95.69 92 GLN A CA 1
ATOM 716 C C . GLN A 1 92 ? 18.701 -3.567 -47.872 1.00 95.69 92 GLN A C 1
ATOM 718 O O . GLN A 1 92 ? 17.679 -3.366 -47.214 1.00 95.69 92 GLN A O 1
ATOM 723 N N . VAL A 1 93 ? 19.707 -4.327 -47.430 1.00 96.69 93 VAL A N 1
ATOM 724 C CA . VAL A 1 93 ? 19.720 -4.967 -46.107 1.00 96.69 93 VAL A CA 1
ATOM 725 C C . VAL A 1 93 ? 19.639 -3.914 -45.002 1.00 96.69 93 VAL A C 1
ATOM 727 O O . VAL A 1 93 ? 18.849 -4.063 -44.071 1.00 96.69 93 VAL A O 1
ATOM 730 N N . ASP A 1 94 ? 20.385 -2.818 -45.122 1.00 95.44 94 ASP A N 1
ATOM 731 C CA . ASP A 1 94 ? 20.350 -1.721 -44.155 1.00 95.44 94 ASP A CA 1
ATOM 732 C C . ASP A 1 94 ? 18.982 -1.036 -44.111 1.00 95.44 94 ASP A C 1
ATOM 734 O O . ASP A 1 94 ? 18.477 -0.745 -43.024 1.00 95.44 94 ASP A O 1
ATOM 738 N N . ARG A 1 95 ? 18.337 -0.821 -45.266 1.00 97.06 95 ARG A N 1
ATOM 739 C CA . ARG A 1 95 ? 16.966 -0.294 -45.312 1.00 97.06 95 ARG A CA 1
ATOM 740 C C . ARG A 1 95 ? 15.991 -1.236 -44.602 1.00 97.06 95 ARG A C 1
ATOM 742 O O . ARG A 1 95 ? 15.237 -0.778 -43.750 1.00 97.06 95 ARG A O 1
ATOM 749 N N . GLN A 1 96 ? 16.052 -2.538 -44.878 1.00 97.38 96 GLN A N 1
ATOM 750 C CA . GLN A 1 96 ? 15.192 -3.526 -44.215 1.00 97.38 96 GLN A CA 1
ATOM 751 C C . GLN A 1 96 ? 15.422 -3.581 -42.699 1.00 97.38 96 GLN A C 1
ATOM 753 O O . GLN A 1 96 ? 14.468 -3.709 -41.929 1.00 97.38 96 GLN A O 1
ATOM 758 N N . ARG A 1 97 ? 16.681 -3.466 -42.254 1.00 97.00 97 ARG A N 1
ATOM 759 C CA . ARG A 1 97 ? 17.021 -3.389 -40.827 1.00 97.00 97 ARG A CA 1
ATOM 760 C C . ARG A 1 97 ? 16.403 -2.153 -40.185 1.00 97.00 97 ARG A C 1
ATOM 762 O O . ARG A 1 97 ? 15.747 -2.292 -39.159 1.00 97.00 97 ARG A O 1
ATOM 769 N N . ARG A 1 98 ? 16.538 -0.979 -40.812 1.00 97.94 98 ARG A N 1
ATOM 770 C CA . ARG A 1 98 ? 15.927 0.266 -40.317 1.00 97.94 98 ARG A CA 1
ATOM 771 C C . ARG A 1 98 ? 14.410 0.155 -40.221 1.00 97.94 98 ARG A C 1
ATOM 773 O O . ARG A 1 98 ? 13.866 0.445 -39.168 1.00 97.94 98 ARG A O 1
ATOM 780 N N . GLU A 1 99 ? 13.746 -0.351 -41.256 1.00 97.94 99 GLU A N 1
ATOM 781 C CA . GLU A 1 99 ? 12.288 -0.539 -41.257 1.00 97.94 99 GLU A CA 1
ATOM 782 C C . GLU A 1 99 ? 11.812 -1.529 -40.181 1.00 97.94 99 GLU A C 1
ATOM 784 O O . GLU A 1 99 ? 10.714 -1.395 -39.637 1.00 97.94 99 GLU A O 1
ATOM 789 N N . ARG A 1 100 ? 12.603 -2.562 -39.863 1.00 98.25 100 ARG A N 1
ATOM 790 C CA . ARG A 1 100 ? 12.309 -3.453 -38.732 1.00 98.25 100 ARG A CA 1
ATOM 791 C C . ARG A 1 100 ? 12.469 -2.711 -37.406 1.00 98.25 100 ARG A C 1
ATOM 793 O O . ARG A 1 100 ? 11.547 -2.743 -36.599 1.00 98.25 100 ARG A O 1
ATOM 800 N N . THR A 1 101 ? 13.589 -2.022 -37.206 1.00 96.75 101 THR A N 1
ATOM 801 C CA . THR A 1 101 ? 13.857 -1.269 -35.974 1.00 96.75 101 THR A CA 1
ATOM 802 C C . THR A 1 101 ? 12.825 -0.165 -35.742 1.00 96.75 101 THR A C 1
ATOM 804 O O . THR A 1 101 ? 12.384 0.035 -34.618 1.00 96.75 101 THR A O 1
ATOM 807 N N . GLU A 1 102 ? 12.384 0.534 -36.787 1.00 98.12 102 GLU A N 1
ATOM 808 C CA . GLU A 1 102 ? 11.333 1.551 -36.688 1.00 98.12 102 GLU A CA 1
ATOM 809 C C . GLU A 1 102 ? 9.997 0.954 -36.233 1.00 98.12 102 GLU A C 1
ATOM 811 O O . GLU A 1 102 ? 9.348 1.524 -35.353 1.00 98.12 102 GLU A O 1
ATOM 816 N N . ARG A 1 103 ? 9.619 -0.217 -36.765 1.00 98.44 103 ARG A N 1
ATOM 817 C CA . ARG A 1 103 ? 8.428 -0.951 -36.311 1.00 98.44 103 ARG A CA 1
ATOM 818 C C . ARG A 1 103 ? 8.552 -1.386 -34.857 1.00 98.44 103 ARG A C 1
ATOM 820 O O . ARG A 1 103 ? 7.651 -1.113 -34.076 1.00 98.44 103 ARG A O 1
ATOM 827 N N . GLU A 1 104 ? 9.687 -1.962 -34.471 1.00 98.31 104 GLU A N 1
ATOM 828 C CA . GLU A 1 104 ? 9.948 -2.347 -33.079 1.00 98.31 104 GLU A CA 1
ATOM 829 C C . GLU A 1 104 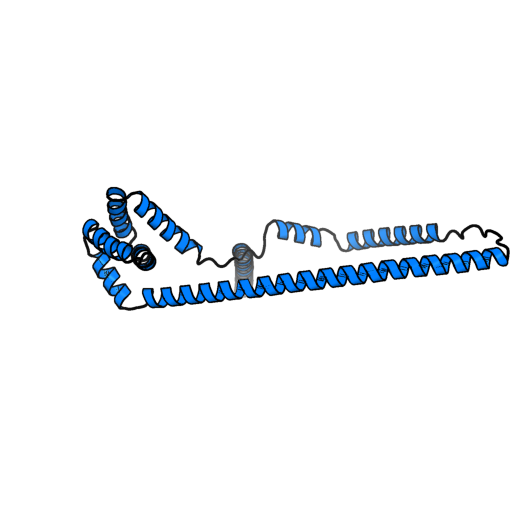? 9.860 -1.138 -32.133 1.00 98.31 104 GLU A C 1
ATOM 831 O O . GLU A 1 104 ? 9.235 -1.217 -31.077 1.00 98.31 104 GLU A O 1
ATOM 836 N N . ILE A 1 105 ? 10.416 0.016 -32.520 1.00 98.06 105 ILE A N 1
ATOM 837 C CA . ILE A 1 105 ? 10.306 1.261 -31.746 1.00 98.06 105 ILE A CA 1
ATOM 838 C C . ILE A 1 105 ? 8.846 1.707 -31.632 1.00 98.06 105 ILE A C 1
ATOM 840 O O . ILE A 1 105 ? 8.428 2.163 -30.566 1.00 98.06 105 ILE A O 1
ATOM 844 N N . GLN A 1 106 ? 8.072 1.621 -32.712 1.00 98.56 106 GLN A N 1
ATOM 845 C CA . GLN A 1 106 ? 6.661 1.991 -32.704 1.00 98.56 106 GLN A CA 1
ATOM 846 C C . GLN A 1 106 ? 5.842 1.065 -31.796 1.00 98.56 106 GLN A C 1
ATOM 848 O O . GLN A 1 106 ? 5.046 1.557 -30.993 1.00 98.56 106 GLN A O 1
ATOM 853 N N . ASP A 1 107 ? 6.091 -0.240 -31.859 1.00 98.50 107 ASP A N 1
ATOM 854 C CA . ASP A 1 107 ? 5.434 -1.244 -31.021 1.00 98.50 107 ASP A CA 1
ATOM 855 C C . ASP A 1 107 ? 5.780 -1.037 -29.539 1.00 98.50 107 ASP A C 1
ATOM 857 O O . ASP A 1 107 ? 4.891 -1.012 -28.684 1.00 98.50 107 ASP A O 1
ATOM 861 N N . LEU A 1 108 ? 7.056 -0.781 -29.224 1.00 97.62 108 LEU A N 1
ATOM 862 C CA . LEU A 1 108 ? 7.507 -0.469 -27.864 1.00 97.62 108 LEU A CA 1
ATOM 863 C C . LEU A 1 108 ? 6.878 0.820 -27.330 1.00 97.62 108 LEU A C 1
ATOM 865 O O . LEU A 1 108 ? 6.423 0.852 -26.186 1.00 97.62 108 LEU A O 1
ATOM 869 N N . LYS A 1 109 ? 6.801 1.873 -28.152 1.00 98.19 109 LYS A N 1
ATOM 870 C CA . LYS A 1 109 ? 6.108 3.117 -27.786 1.00 98.19 109 LYS A CA 1
ATOM 871 C C . LYS A 1 109 ? 4.631 2.863 -27.501 1.00 98.19 109 LYS A C 1
ATOM 873 O O . LYS A 1 109 ? 4.123 3.350 -26.494 1.00 98.19 109 LYS A O 1
ATOM 878 N N . GLY A 1 110 ? 3.961 2.074 -28.342 1.00 98.44 110 GLY A N 1
ATOM 879 C CA . GLY A 1 110 ? 2.570 1.677 -28.131 1.00 98.44 110 GLY A CA 1
ATOM 880 C C . GLY A 1 110 ? 2.378 0.913 -26.819 1.00 98.44 110 GLY A C 1
ATOM 881 O O . GLY A 1 110 ? 1.489 1.241 -26.033 1.00 98.44 110 GLY A O 1
ATOM 882 N N . SER A 1 111 ? 3.255 -0.053 -26.533 1.00 97.88 111 SER A N 1
ATOM 883 C CA . SER A 1 111 ? 3.241 -0.806 -25.275 1.00 97.88 111 SER A CA 1
ATOM 884 C C . SER A 1 111 ? 3.446 0.100 -24.058 1.00 97.88 111 SER A C 1
ATOM 886 O O . SER A 1 111 ? 2.699 -0.006 -23.087 1.00 97.88 111 SER A O 1
ATOM 888 N N . LEU A 1 112 ? 4.411 1.024 -24.109 1.00 97.94 112 LEU A N 1
ATOM 889 C CA . LEU A 1 112 ? 4.691 1.958 -23.014 1.00 97.94 112 LEU A CA 1
ATOM 890 C C . LEU A 1 112 ? 3.501 2.888 -22.751 1.00 97.94 112 LEU A C 1
ATOM 892 O O . LEU A 1 112 ? 3.117 3.082 -21.600 1.00 97.94 112 LEU A O 1
ATOM 896 N N . MET A 1 113 ? 2.867 3.417 -23.803 1.00 98.44 113 MET A N 1
ATOM 897 C CA . MET A 1 113 ? 1.661 4.242 -23.663 1.00 98.44 113 MET A CA 1
ATOM 898 C C . MET A 1 113 ? 0.505 3.465 -23.020 1.00 98.44 113 MET A C 1
ATOM 900 O O . MET A 1 113 ? -0.199 4.006 -22.167 1.00 98.44 113 MET A O 1
ATOM 904 N N . ASN A 1 114 ? 0.325 2.191 -23.382 1.00 98.44 114 ASN A N 1
ATOM 905 C CA . ASN A 1 114 ? -0.690 1.335 -22.769 1.00 98.44 114 ASN A CA 1
ATOM 906 C C . ASN A 1 114 ? -0.399 1.060 -21.289 1.00 98.44 114 ASN A C 1
ATOM 908 O O . ASN A 1 114 ? -1.306 1.163 -20.468 1.00 98.44 114 ASN A O 1
ATOM 912 N N . GLN A 1 115 ? 0.854 0.761 -20.939 1.00 97.75 115 GLN A N 1
ATOM 913 C CA . GLN A 1 115 ? 1.266 0.565 -19.545 1.00 97.75 115 GLN A CA 1
ATOM 914 C C . GLN A 1 115 ? 1.060 1.832 -18.713 1.00 97.75 115 GLN A C 1
ATOM 916 O O . GLN A 1 115 ? 0.523 1.761 -17.612 1.00 97.75 115 GLN A O 1
ATOM 921 N N . GLN A 1 116 ? 1.421 2.997 -19.254 1.00 97.88 116 GLN A N 1
ATOM 922 C CA . GLN A 1 116 ? 1.211 4.275 -18.580 1.00 97.88 116 GLN A CA 1
ATOM 923 C C . GLN A 1 116 ? -0.278 4.532 -18.318 1.00 97.88 116 GLN A C 1
ATOM 925 O O . GLN A 1 116 ? -0.645 4.929 -17.215 1.00 97.88 116 GLN A O 1
ATOM 930 N N . ARG A 1 117 ? -1.143 4.244 -19.300 1.00 98.50 117 ARG A N 1
ATOM 931 C CA . ARG A 1 117 ? -2.596 4.371 -19.141 1.00 98.50 117 ARG A CA 1
ATOM 932 C C . ARG A 1 117 ? -3.136 3.463 -18.036 1.00 98.50 117 ARG A C 1
ATOM 934 O O . ARG A 1 117 ? -3.923 3.939 -17.226 1.00 98.50 117 ARG A O 1
ATOM 941 N N . LEU A 1 118 ? -2.694 2.206 -17.981 1.00 97.75 118 LEU A N 1
ATOM 942 C CA . LEU A 1 118 ? -3.084 1.272 -16.917 1.00 97.75 118 LEU A CA 1
ATOM 943 C C . LEU A 1 118 ? -2.656 1.788 -15.538 1.00 97.75 118 LEU A C 1
ATOM 945 O O . LEU A 1 118 ? -3.478 1.873 -14.636 1.00 97.75 118 LEU A O 1
ATOM 949 N N . ILE A 1 119 ? -1.407 2.243 -15.400 1.00 97.88 119 ILE A N 1
ATOM 950 C CA . ILE A 1 119 ? -0.907 2.823 -14.144 1.00 97.88 119 ILE A CA 1
ATOM 951 C C . ILE A 1 119 ? -1.739 4.043 -13.722 1.00 97.88 119 ILE A C 1
ATOM 953 O O . ILE A 1 119 ? -2.001 4.242 -12.536 1.00 97.88 119 ILE A O 1
ATOM 957 N N . ASP A 1 120 ? -2.144 4.886 -14.670 1.00 98.25 120 ASP A N 1
ATOM 958 C CA . ASP A 1 120 ? -2.951 6.068 -14.372 1.00 98.25 120 ASP A CA 1
ATOM 959 C C . ASP A 1 120 ? -4.400 5.713 -13.997 1.00 98.25 120 ASP A C 1
ATOM 961 O O . ASP A 1 120 ? -4.989 6.393 -13.152 1.00 98.25 120 ASP A O 1
ATOM 965 N N . GLU A 1 121 ? -4.968 4.656 -14.580 1.00 97.88 121 GLU A N 1
ATOM 966 C CA . GLU A 1 121 ? -6.260 4.082 -14.182 1.00 97.88 121 GLU A CA 1
ATOM 967 C C . GLU A 1 121 ? -6.183 3.503 -12.757 1.00 97.88 121 GLU A C 1
ATOM 969 O O . GLU A 1 121 ? -6.978 3.898 -11.899 1.00 97.88 121 GLU A O 1
ATOM 974 N N . ASP A 1 122 ? -5.163 2.696 -12.461 1.00 96.50 122 ASP A N 1
ATOM 975 C CA . ASP A 1 122 ? -4.932 2.107 -11.135 1.00 96.50 122 ASP A CA 1
ATOM 976 C C . ASP A 1 122 ? -4.730 3.183 -10.060 1.00 96.50 122 ASP A C 1
ATOM 978 O O . ASP A 1 122 ? -5.308 3.126 -8.975 1.00 96.50 122 ASP A O 1
ATOM 982 N N . ARG A 1 123 ? -3.955 4.233 -10.364 1.00 97.56 123 ARG A N 1
ATOM 983 C CA . ARG A 1 123 ? -3.751 5.365 -9.445 1.00 97.56 123 ARG A CA 1
ATOM 984 C C . ARG A 1 123 ? -5.043 6.112 -9.144 1.00 97.56 123 ARG A C 1
ATOM 986 O O . ARG A 1 123 ? -5.202 6.611 -8.031 1.00 97.56 123 ARG A O 1
ATOM 993 N N . LYS A 1 124 ? -5.942 6.249 -10.122 1.00 98.06 124 LYS A N 1
ATOM 994 C CA . LYS A 1 124 ? -7.253 6.875 -9.901 1.00 98.06 124 LYS A CA 1
ATOM 995 C C . LYS A 1 124 ? -8.134 5.996 -9.022 1.00 98.06 124 LYS A C 1
ATOM 997 O O . LYS A 1 124 ? -8.747 6.531 -8.102 1.00 98.06 124 LYS A O 1
ATOM 1002 N N . ALA A 1 125 ? -8.158 4.687 -9.272 1.00 96.25 125 ALA A N 1
ATOM 1003 C CA . ALA A 1 125 ? -8.892 3.734 -8.445 1.00 96.25 125 ALA A CA 1
ATOM 1004 C C . ALA A 1 125 ? -8.398 3.769 -6.990 1.00 96.25 125 ALA A C 1
ATOM 1006 O O . ALA A 1 125 ? -9.191 4.002 -6.083 1.00 96.25 125 ALA A O 1
ATOM 1007 N N . LEU A 1 126 ? -7.080 3.690 -6.780 1.00 96.38 126 LEU A N 1
ATOM 1008 C CA . LEU A 1 126 ? -6.480 3.734 -5.446 1.00 96.38 126 LEU A CA 1
ATOM 1009 C C . LEU A 1 126 ? -6.803 5.034 -4.694 1.00 96.38 126 LEU A C 1
ATOM 1011 O O . LEU A 1 126 ? -7.093 5.000 -3.503 1.00 96.38 126 LEU A O 1
ATOM 1015 N N . ARG A 1 127 ? -6.777 6.191 -5.369 1.00 97.19 127 ARG A N 1
ATOM 1016 C CA . ARG A 1 127 ? -7.159 7.468 -4.737 1.00 97.19 127 ARG A CA 1
ATOM 1017 C C . ARG A 1 127 ? -8.629 7.491 -4.332 1.00 97.19 127 ARG A C 1
ATOM 1019 O O . ARG A 1 127 ? -8.935 7.952 -3.241 1.00 97.19 127 ARG A O 1
ATOM 1026 N N . ALA A 1 128 ? -9.520 6.978 -5.178 1.00 95.94 128 ALA A N 1
ATOM 1027 C CA . ALA A 1 128 ? -10.940 6.894 -4.849 1.00 95.94 128 ALA A CA 1
ATOM 1028 C C . ALA A 1 128 ? -11.188 5.969 -3.642 1.00 95.94 128 ALA A C 1
ATOM 1030 O O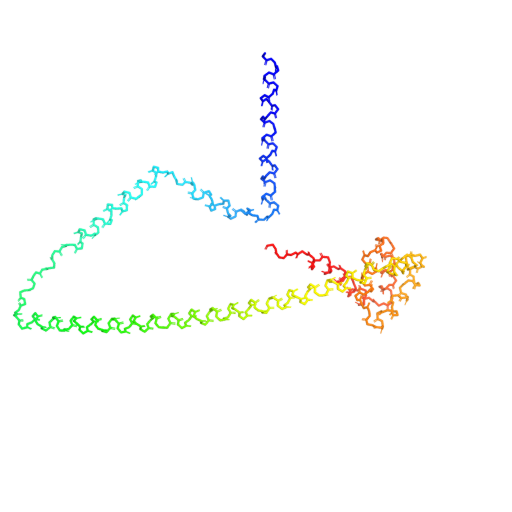 . ALA A 1 128 ? -11.995 6.294 -2.774 1.00 95.94 128 ALA A O 1
ATOM 1031 N N . GLU A 1 129 ? -10.462 4.851 -3.551 1.00 94.00 129 GLU A N 1
ATOM 1032 C CA . GLU A 1 129 ? -10.499 3.960 -2.386 1.00 94.00 129 GLU A CA 1
ATOM 1033 C C . GLU A 1 129 ? -9.979 4.647 -1.117 1.00 94.00 129 GLU A C 1
ATOM 1035 O O . GLU A 1 129 ? -10.617 4.552 -0.069 1.00 94.00 129 GLU A O 1
ATOM 1040 N N . GLN A 1 130 ? -8.866 5.383 -1.208 1.00 94.94 130 GLN A N 1
ATOM 1041 C CA . GLN A 1 130 ? -8.317 6.164 -0.093 1.00 94.94 130 GLN A CA 1
ATOM 1042 C C . GLN A 1 130 ? -9.309 7.224 0.397 1.00 94.94 130 GLN A C 1
ATOM 1044 O O . GLN A 1 130 ? -9.581 7.299 1.591 1.00 94.94 130 GLN A O 1
ATOM 1049 N N . GLU A 1 131 ? -9.911 7.992 -0.512 1.00 96.75 131 GLU A N 1
ATOM 1050 C CA . GLU A 1 131 ? -10.919 9.002 -0.167 1.00 96.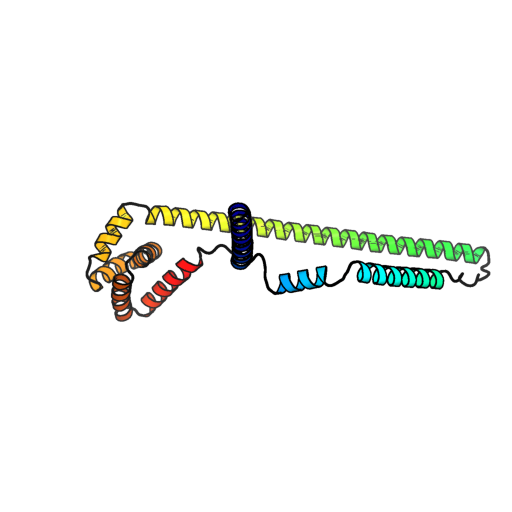75 131 GLU A CA 1
ATOM 1051 C C . GLU A 1 131 ? -12.159 8.374 0.489 1.00 96.75 131 GLU A C 1
ATOM 1053 O O . GLU A 1 131 ? -12.679 8.902 1.476 1.00 96.75 131 GLU A O 1
ATOM 1058 N N . ALA A 1 132 ? -12.624 7.227 -0.016 1.00 92.06 132 ALA A N 1
ATOM 1059 C CA . ALA A 1 132 ? -13.740 6.493 0.577 1.00 92.06 132 ALA A CA 1
ATOM 1060 C C . ALA A 1 132 ? -13.402 5.968 1.982 1.00 92.06 132 ALA A C 1
ATOM 1062 O O . ALA A 1 132 ? -14.232 6.049 2.894 1.00 92.06 132 ALA A O 1
ATOM 1063 N N . PHE A 1 133 ? -12.181 5.467 2.170 1.00 90.75 133 PHE A N 1
ATOM 1064 C CA . PHE A 1 133 ? -11.683 4.999 3.458 1.00 90.75 133 PHE A CA 1
ATOM 1065 C C . PHE A 1 133 ? -11.558 6.141 4.473 1.00 90.75 133 PHE A C 1
ATOM 1067 O O . PHE A 1 133 ? -12.049 6.028 5.597 1.00 90.75 133 PHE A O 1
ATOM 1074 N N . ASP A 1 134 ? -10.979 7.272 4.073 1.00 91.25 134 ASP A N 1
ATOM 1075 C CA . ASP A 1 134 ? -10.848 8.452 4.927 1.00 91.25 134 ASP A CA 1
ATOM 1076 C C . ASP A 1 134 ? -12.221 9.014 5.314 1.00 91.25 134 ASP A C 1
ATOM 1078 O O . ASP A 1 134 ? -12.455 9.355 6.477 1.00 91.25 134 ASP A O 1
ATOM 1082 N N . ALA A 1 135 ? -13.177 9.031 4.379 1.00 92.88 135 ALA A N 1
ATOM 1083 C CA . ALA A 1 135 ? -14.555 9.419 4.662 1.00 92.88 135 ALA A CA 1
ATOM 1084 C C . ALA A 1 135 ? -15.234 8.470 5.667 1.00 92.88 135 ALA A C 1
ATOM 1086 O O . ALA A 1 135 ? -15.960 8.927 6.554 1.00 92.88 135 ALA A O 1
ATOM 1087 N N . MET A 1 136 ? -14.996 7.159 5.561 1.00 86.12 136 MET A N 1
ATOM 1088 C CA . MET A 1 136 ? -15.485 6.172 6.528 1.00 86.12 136 MET A CA 1
ATOM 1089 C C . MET A 1 136 ? -14.869 6.404 7.911 1.00 86.12 136 MET A C 1
ATOM 1091 O O . MET A 1 136 ? -15.590 6.456 8.907 1.00 86.12 136 MET A O 1
ATOM 1095 N N . ARG A 1 137 ? -13.555 6.634 7.980 1.00 88.56 137 ARG A N 1
ATOM 1096 C CA . ARG A 1 137 ? -12.850 6.921 9.233 1.00 88.56 137 ARG A CA 1
ATOM 1097 C C . ARG A 1 137 ? -13.367 8.192 9.903 1.00 88.56 137 ARG A C 1
ATOM 1099 O O . ARG A 1 137 ? -13.624 8.174 11.103 1.00 88.56 137 ARG A O 1
ATOM 1106 N N . ALA A 1 138 ? -13.584 9.259 9.136 1.00 89.50 138 ALA A N 1
ATOM 1107 C CA . ALA A 1 138 ? -14.150 10.502 9.652 1.00 89.50 138 ALA A CA 1
ATOM 1108 C C . ALA A 1 138 ? -15.572 10.301 10.207 1.00 89.50 138 ALA A C 1
ATOM 1110 O O . ALA A 1 138 ? -15.906 10.830 11.266 1.00 89.50 138 ALA A O 1
ATOM 1111 N N . ARG A 1 139 ? -16.413 9.491 9.542 1.00 86.44 139 ARG A N 1
ATOM 1112 C CA . ARG A 1 139 ? -17.744 9.129 10.066 1.00 86.44 139 ARG A CA 1
ATOM 1113 C C . ARG A 1 139 ? -17.647 8.374 11.388 1.00 86.44 139 ARG A C 1
ATOM 1115 O O . ARG A 1 139 ? -18.385 8.696 12.316 1.00 86.44 139 ARG A O 1
ATOM 1122 N N . LEU A 1 140 ? -16.732 7.410 11.489 1.00 83.44 140 LEU A N 1
ATOM 1123 C CA . LEU A 1 140 ? -16.503 6.662 12.726 1.00 83.44 140 LEU A CA 1
ATOM 1124 C C . LEU A 1 140 ? -16.008 7.570 13.853 1.00 83.44 140 LEU A C 1
ATOM 1126 O O . LEU A 1 140 ? -16.484 7.447 14.975 1.00 83.44 140 LEU A O 1
ATOM 1130 N N . GLU A 1 141 ? -15.116 8.516 13.561 1.00 86.12 141 GLU A N 1
ATOM 1131 C CA . GLU A 1 141 ? -14.640 9.488 14.547 1.00 86.12 141 GLU A CA 1
ATOM 1132 C C . GLU A 1 141 ? -15.771 10.391 15.056 1.00 86.12 141 GLU A C 1
ATOM 1134 O O . GLU A 1 141 ? -15.858 10.637 16.255 1.00 86.12 141 GLU A O 1
ATOM 1139 N N . ILE A 1 142 ? -16.691 10.821 14.186 1.00 86.00 142 ILE A N 1
ATOM 1140 C CA . ILE A 1 142 ? -17.881 11.583 14.599 1.00 86.00 142 ILE A CA 1
ATOM 1141 C C . ILE A 1 142 ? -18.783 10.740 15.514 1.00 86.00 142 ILE A C 1
ATOM 1143 O O . ILE A 1 142 ? -19.294 11.248 16.513 1.00 86.00 142 ILE A O 1
ATOM 1147 N N . ILE A 1 143 ? -18.975 9.457 15.195 1.00 79.00 143 ILE A N 1
ATOM 1148 C CA . ILE A 1 143 ? -19.792 8.542 16.004 1.00 79.00 143 ILE A CA 1
ATOM 1149 C C . ILE A 1 143 ? -19.129 8.277 17.363 1.00 79.00 143 ILE A C 1
ATOM 1151 O O . ILE A 1 143 ? -19.809 8.327 18.385 1.00 79.00 143 ILE A O 1
ATOM 1155 N N . GLU A 1 144 ? -17.821 8.012 17.391 1.00 81.50 144 GLU A N 1
ATOM 1156 C CA . GLU A 1 144 ? -17.066 7.711 18.615 1.00 81.50 144 GLU A CA 1
ATOM 1157 C C . GLU A 1 144 ? -16.828 8.948 19.492 1.00 81.50 144 GLU A C 1
ATOM 1159 O O . GLU A 1 144 ? -16.852 8.850 20.719 1.00 81.50 144 GLU A O 1
ATOM 1164 N N . GLY A 1 145 ? -16.577 10.102 18.871 1.00 81.12 145 GLY A N 1
ATOM 1165 C CA . GLY A 1 145 ? -16.224 11.357 19.532 1.00 81.12 145 GLY A CA 1
ATOM 1166 C C . GLY A 1 145 ? -17.417 12.136 20.079 1.00 81.12 145 GLY A C 1
ATOM 1167 O O . GLY A 1 145 ? -17.230 13.093 20.828 1.00 81.12 145 GLY A O 1
ATOM 1168 N N . ALA A 1 146 ? -18.649 11.749 19.743 1.00 85.06 146 ALA A N 1
ATOM 1169 C CA . ALA A 1 146 ? -19.830 12.393 20.295 1.00 85.06 146 ALA A CA 1
ATOM 1170 C C . ALA A 1 146 ? -19.961 12.095 21.800 1.00 85.06 146 ALA A C 1
ATOM 1172 O O . ALA A 1 146 ? -19.968 10.937 22.212 1.00 85.06 146 ALA A O 1
ATOM 1173 N N . ASP A 1 147 ? -20.200 13.116 22.631 1.00 87.94 147 ASP A N 1
ATOM 1174 C CA . ASP A 1 147 ? -20.455 12.951 24.077 1.00 87.94 147 ASP A CA 1
ATOM 1175 C C . ASP A 1 147 ? -21.566 11.926 24.384 1.00 87.94 147 ASP A C 1
ATOM 1177 O O . ASP A 1 147 ? -21.586 11.283 25.437 1.00 87.94 147 ASP A O 1
ATOM 1181 N N . GLN A 1 148 ? -22.510 11.761 23.454 1.00 86.56 148 GLN A N 1
ATOM 1182 C CA . GLN A 1 148 ? -23.591 10.780 23.548 1.00 86.56 148 GLN A CA 1
ATOM 1183 C C . GLN A 1 148 ? -23.084 9.335 23.475 1.00 86.56 148 GLN A C 1
ATOM 1185 O O . GLN A 1 148 ? -23.664 8.455 24.113 1.00 86.56 148 GLN A O 1
ATOM 1190 N N . PHE A 1 149 ? -21.988 9.083 22.757 1.00 92.12 149 PHE A N 1
ATOM 1191 C CA . PHE A 1 149 ? -21.348 7.774 22.694 1.00 92.12 149 PHE A CA 1
ATOM 1192 C C . PHE A 1 149 ? -20.753 7.395 24.048 1.00 92.12 149 PHE A C 1
ATOM 1194 O O . PHE A 1 149 ? -21.075 6.329 24.568 1.00 92.12 149 PHE A O 1
ATOM 1201 N N . ALA A 1 150 ? -19.981 8.291 24.672 1.00 92.88 150 ALA A N 1
ATOM 1202 C CA . ALA A 1 150 ? -19.399 8.055 25.995 1.00 92.88 150 ALA A CA 1
ATOM 1203 C C . ALA A 1 150 ? -20.475 7.824 27.072 1.00 92.88 150 ALA A C 1
ATOM 1205 O O . ALA A 1 150 ? -20.360 6.904 27.886 1.00 92.88 150 ALA A O 1
ATOM 1206 N N . LYS A 1 151 ? -21.564 8.606 27.043 1.00 95.38 151 LYS A N 1
ATOM 1207 C CA . LYS A 1 151 ? -22.714 8.418 27.944 1.00 95.38 151 LYS A CA 1
ATOM 1208 C C . LYS A 1 151 ? -23.388 7.065 27.728 1.00 95.38 151 LYS A C 1
ATOM 1210 O O . LYS A 1 151 ? -23.605 6.334 28.691 1.00 95.38 151 LYS A O 1
ATOM 1215 N N . SER A 1 152 ? -23.670 6.711 26.475 1.00 95.06 152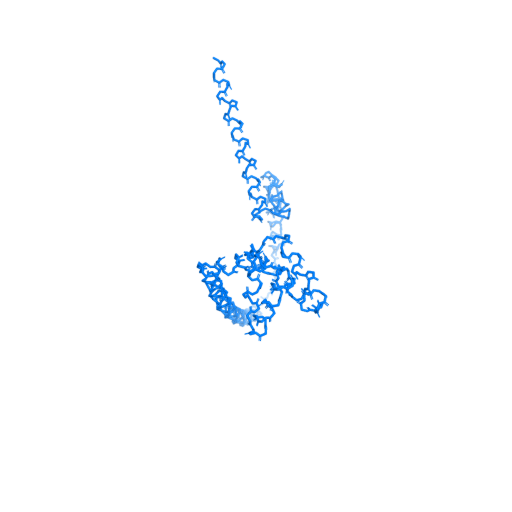 SER A N 1
ATOM 1216 C CA . SER A 1 152 ? -24.302 5.431 26.133 1.00 95.06 152 SER A CA 1
ATOM 1217 C C . SER A 1 152 ? -23.415 4.252 26.525 1.00 95.06 152 SER A C 1
ATOM 1219 O O . SER A 1 152 ? -23.908 3.299 27.116 1.00 95.06 152 SER A O 1
ATOM 1221 N N . LEU A 1 153 ? -22.103 4.346 26.284 1.00 96.12 153 LEU A N 1
ATOM 1222 C CA . LEU A 1 153 ? -21.115 3.344 26.680 1.00 96.12 153 LEU A CA 1
ATOM 1223 C C . LEU A 1 153 ? -21.073 3.163 28.201 1.00 96.12 153 LEU A C 1
ATOM 1225 O O . LEU A 1 153 ? -21.022 2.029 28.678 1.00 96.12 153 LEU A O 1
ATOM 1229 N N . SER A 1 154 ? -21.115 4.258 28.964 1.00 96.69 154 SER A N 1
ATOM 1230 C CA . SER A 1 154 ? -21.152 4.213 30.429 1.00 96.69 154 SER A CA 1
ATOM 1231 C C . SER A 1 154 ? -22.421 3.529 30.944 1.00 96.69 154 SER A C 1
ATOM 1233 O O . SER A 1 154 ? -22.325 2.649 31.799 1.00 96.69 154 SER A O 1
ATOM 1235 N N . VAL A 1 155 ? -23.588 3.860 30.377 1.00 97.62 155 VAL A N 1
ATOM 1236 C CA . VAL A 1 155 ? -24.862 3.203 30.714 1.00 97.62 155 VAL A CA 1
ATOM 1237 C C . VAL A 1 155 ? -24.804 1.714 30.377 1.00 97.62 155 VAL A C 1
ATOM 1239 O O . VAL A 1 155 ? -25.064 0.889 31.249 1.00 97.62 155 VAL A O 1
ATOM 1242 N N . LEU A 1 156 ? -24.392 1.358 29.156 1.00 97.00 156 LEU A N 1
ATOM 1243 C CA . LEU A 1 156 ? -24.275 -0.033 28.706 1.00 97.00 156 LEU A CA 1
ATOM 1244 C C . LEU A 1 156 ? -23.305 -0.848 29.568 1.00 97.00 156 LEU A C 1
ATOM 1246 O O . LEU A 1 156 ? -23.598 -1.994 29.897 1.00 97.00 156 LEU A O 1
ATOM 1250 N N . SER A 1 157 ? -22.181 -0.256 29.975 1.00 96.44 157 SER A N 1
ATOM 1251 C CA . SER A 1 157 ? -21.187 -0.921 30.831 1.00 96.44 157 SER A CA 1
ATOM 1252 C C . SER A 1 157 ? -21.677 -1.127 32.270 1.00 96.44 157 SER A C 1
ATOM 1254 O O . SER A 1 157 ? -21.149 -1.982 32.978 1.00 96.44 157 SER A O 1
ATOM 1256 N N . GLY A 1 158 ? -22.672 -0.348 32.710 1.00 97.38 158 GLY A N 1
ATOM 1257 C CA . GLY A 1 158 ? -23.314 -0.486 34.018 1.00 97.38 158 GLY A CA 1
ATOM 1258 C C . GLY A 1 158 ? -24.455 -1.510 34.061 1.00 97.38 158 GLY A C 1
ATOM 1259 O O . GLY A 1 158 ? -24.863 -1.914 35.151 1.00 97.38 158 GLY A O 1
ATOM 1260 N N . LEU A 1 159 ? -24.976 -1.939 32.906 1.00 98.06 159 LEU A N 1
ATOM 1261 C CA . LEU A 1 159 ? -26.035 -2.946 32.822 1.00 98.06 159 LEU A CA 1
ATOM 1262 C C . LEU A 1 159 ? -25.511 -4.353 33.150 1.00 98.06 159 LEU A C 1
ATOM 1264 O O . LEU A 1 159 ? -24.322 -4.659 33.042 1.00 98.06 159 LEU A O 1
ATOM 1268 N N . LYS A 1 160 ? -26.424 -5.255 33.532 1.00 98.31 160 LYS A N 1
ATOM 1269 C CA . LYS A 1 160 ? -26.087 -6.680 33.649 1.00 98.31 160 LYS A CA 1
ATOM 1270 C C . LYS A 1 160 ? -25.757 -7.242 32.257 1.00 98.31 160 LYS A C 1
ATOM 1272 O O . LYS A 1 160 ? -26.374 -6.807 31.287 1.00 98.31 160 LYS A O 1
ATOM 1277 N N . PRO A 1 161 ? -24.871 -8.253 32.141 1.00 98.38 161 PRO A N 1
ATOM 1278 C CA . PRO A 1 161 ? -24.434 -8.768 30.839 1.00 98.38 161 PRO A CA 1
ATOM 1279 C C . PRO A 1 161 ? -25.575 -9.173 29.896 1.00 98.38 161 PRO A C 1
ATOM 1281 O O . PRO A 1 161 ? -25.522 -8.860 28.712 1.00 98.38 161 PRO A O 1
ATOM 1284 N N . LYS A 1 162 ? -26.630 -9.802 30.430 1.00 98.12 162 LYS A N 1
ATOM 1285 C CA . LYS A 1 162 ? -27.802 -10.220 29.650 1.00 98.12 162 LYS A CA 1
ATOM 1286 C C . LYS A 1 162 ? -28.613 -9.031 29.116 1.00 98.12 162 LYS A C 1
ATOM 1288 O O . LYS A 1 162 ? -29.006 -9.032 27.955 1.00 98.12 162 LYS A O 1
ATOM 1293 N N . ASP A 1 163 ? -28.818 -8.006 29.942 1.00 98.19 163 ASP A N 1
ATOM 1294 C CA . ASP A 1 163 ? -29.568 -6.804 29.557 1.00 98.19 163 ASP A CA 1
ATOM 1295 C C . ASP A 1 163 ? -28.770 -5.964 28.544 1.00 98.19 163 ASP A C 1
ATOM 1297 O O . ASP A 1 163 ? -29.328 -5.455 27.575 1.00 98.19 163 ASP A O 1
ATOM 1301 N N . ALA A 1 164 ? -27.448 -5.870 28.731 1.00 97.94 164 ALA A N 1
ATOM 1302 C CA . ALA A 1 164 ? -26.541 -5.219 27.789 1.00 97.94 164 ALA A CA 1
ATOM 1303 C C . ALA A 1 164 ? -26.534 -5.921 26.421 1.00 97.94 164 ALA A C 1
ATOM 1305 O O . ALA A 1 164 ? -26.620 -5.249 25.397 1.00 97.94 164 ALA A O 1
ATOM 1306 N N . MET A 1 165 ? -26.476 -7.257 26.398 1.00 98.06 165 MET A N 1
ATOM 1307 C CA . MET A 1 165 ? -26.584 -8.050 25.169 1.00 98.06 165 MET A CA 1
ATOM 1308 C C . MET A 1 165 ? -27.919 -7.786 24.460 1.00 98.06 165 MET A C 1
ATOM 1310 O O . MET A 1 165 ? -27.910 -7.471 23.275 1.00 98.06 165 MET A O 1
ATOM 1314 N N . SER A 1 166 ? -29.045 -7.789 25.184 1.00 98.00 166 SER A N 1
ATOM 1315 C CA . SER A 1 166 ? -30.361 -7.507 24.595 1.00 98.00 166 SER A CA 1
ATOM 1316 C C . SER A 1 166 ? -30.445 -6.094 24.000 1.00 98.00 166 SER A C 1
ATOM 1318 O O . SER A 1 166 ? -30.950 -5.920 22.893 1.00 98.00 166 SER A O 1
ATOM 1320 N N . ALA A 1 167 ? -29.881 -5.089 24.679 1.00 97.75 167 ALA A N 1
ATOM 1321 C CA . ALA A 1 167 ? -29.798 -3.729 24.147 1.00 97.75 167 ALA A CA 1
ATOM 1322 C C . ALA A 1 167 ? -28.940 -3.650 22.870 1.00 97.75 167 ALA A C 1
ATOM 1324 O O . ALA A 1 167 ? -29.315 -2.971 21.914 1.00 97.75 167 ALA A O 1
ATOM 1325 N N . LEU A 1 168 ? -27.808 -4.363 22.826 1.00 97.31 168 LEU A N 1
ATOM 1326 C CA . LEU A 1 168 ? -26.972 -4.454 21.626 1.00 97.31 168 LEU A CA 1
ATOM 1327 C C . LEU A 1 168 ? -27.675 -5.220 20.495 1.00 97.31 168 LEU A C 1
ATOM 1329 O O . LEU A 1 168 ? -27.554 -4.818 19.344 1.00 97.31 168 LEU A O 1
ATOM 1333 N N . GLN A 1 169 ? -28.461 -6.254 20.804 1.00 97.75 169 GLN A N 1
ATOM 1334 C CA . GLN A 1 169 ? -29.232 -7.009 19.814 1.00 97.75 169 GLN A CA 1
ATOM 1335 C C . GLN A 1 169 ? -30.258 -6.127 19.095 1.00 97.75 169 GLN A C 1
ATOM 1337 O O . GLN A 1 169 ? -30.443 -6.262 17.889 1.00 97.75 169 GLN A O 1
ATOM 1342 N N . VAL A 1 170 ? -30.894 -5.186 19.801 1.00 97.56 170 VAL A N 1
ATOM 1343 C CA . VAL A 1 170 ? -31.797 -4.211 19.166 1.00 97.56 170 VAL A CA 1
ATOM 1344 C C . VAL A 1 170 ? -31.046 -3.365 18.135 1.00 97.56 170 VAL A C 1
ATOM 1346 O O . VAL A 1 170 ? -31.540 -3.188 17.027 1.00 97.56 170 VAL A O 1
ATOM 1349 N N . LEU A 1 171 ? -29.833 -2.905 18.455 1.00 95.88 171 LEU A N 1
ATOM 1350 C CA . LEU A 1 171 ? -29.008 -2.142 17.512 1.00 95.88 171 LEU A CA 1
ATOM 1351 C C . LEU A 1 171 ? -28.582 -2.982 16.299 1.00 95.88 171 LEU A C 1
ATOM 1353 O O . LEU A 1 171 ? -28.599 -2.470 15.182 1.00 95.88 171 LEU A O 1
ATOM 1357 N N . LEU A 1 172 ? -28.251 -4.262 16.495 1.00 96.56 172 LEU A N 1
ATOM 1358 C CA . LEU A 1 172 ? -27.950 -5.188 15.393 1.00 96.56 172 LEU A CA 1
ATOM 1359 C C . LEU A 1 172 ? -29.168 -5.392 14.485 1.00 96.56 172 LEU A C 1
ATOM 1361 O O . LEU A 1 172 ? -29.060 -5.329 13.265 1.00 96.56 172 LEU A O 1
ATOM 1365 N N . ASN A 1 173 ? -30.358 -5.540 15.067 1.00 96.62 173 ASN A N 1
ATOM 1366 C CA . ASN A 1 173 ? -31.598 -5.675 14.302 1.00 96.62 173 ASN A CA 1
ATOM 1367 C C . ASN A 1 173 ? -31.945 -4.400 13.505 1.00 96.62 173 ASN A C 1
ATOM 1369 O O . ASN A 1 173 ? -32.622 -4.477 12.482 1.00 96.62 173 ASN A O 1
ATOM 1373 N N . GLU A 1 174 ? -31.474 -3.230 13.948 1.00 97.12 174 GLU A N 1
ATOM 1374 C CA . GLU A 1 174 ? -31.571 -1.956 13.220 1.00 97.12 174 GLU A CA 1
ATOM 1375 C C . GLU A 1 174 ? -30.470 -1.775 12.153 1.00 97.12 174 GLU A C 1
ATOM 1377 O O . GLU A 1 174 ? -30.422 -0.733 11.497 1.00 97.12 174 GLU A O 1
ATOM 1382 N N . GLY A 1 175 ? -29.576 -2.755 11.976 1.00 94.81 175 GLY A N 1
ATOM 1383 C CA . GLY A 1 175 ? -28.449 -2.690 11.040 1.00 94.81 175 GLY A CA 1
ATOM 1384 C C . GLY A 1 175 ? -27.311 -1.774 11.499 1.00 94.81 175 GLY A C 1
ATOM 1385 O O . GLY A 1 175 ? -26.550 -1.268 10.676 1.00 94.81 175 GLY A O 1
ATOM 1386 N N . LYS A 1 176 ? -27.192 -1.512 12.808 1.00 94.25 176 LYS A N 1
ATOM 1387 C CA . LYS A 1 176 ? -26.156 -0.645 13.401 1.00 94.25 176 LYS A CA 1
ATOM 1388 C C . LYS A 1 176 ? -24.952 -1.445 13.904 1.00 94.25 176 LYS A C 1
ATOM 1390 O O . LYS A 1 176 ? -24.415 -1.175 14.982 1.00 94.25 176 LYS A O 1
ATOM 1395 N N . ASP A 1 177 ? -24.503 -2.409 13.110 1.00 94.19 177 ASP A N 1
ATOM 1396 C CA . ASP A 1 177 ? -23.441 -3.356 13.468 1.00 94.19 177 ASP A CA 1
ATOM 1397 C C . ASP A 1 177 ? -22.134 -2.643 13.840 1.00 94.19 177 ASP A C 1
ATOM 1399 O O . ASP A 1 177 ? -21.520 -2.924 14.873 1.00 94.19 177 ASP A O 1
ATOM 1403 N N . GLU A 1 178 ? -21.755 -1.625 13.063 1.00 90.62 178 GLU A N 1
ATOM 1404 C CA . GLU A 1 178 ? -20.562 -0.809 13.312 1.00 90.62 178 GLU A CA 1
ATOM 1405 C C . GLU A 1 178 ? -20.600 -0.120 14.682 1.00 90.62 178 GLU A C 1
ATOM 1407 O O . GLU A 1 178 ? -19.581 -0.027 15.379 1.00 90.62 178 GLU A O 1
ATOM 1412 N N . GLN A 1 179 ? -21.779 0.344 15.104 1.00 92.00 179 GLN A N 1
ATOM 1413 C CA . GLN A 1 179 ? -21.964 1.006 16.391 1.00 92.00 179 GLN A CA 1
ATOM 1414 C C . GLN A 1 179 ? -21.822 0.005 17.545 1.00 92.00 179 GLN A C 1
ATOM 1416 O O . GLN A 1 179 ? -21.161 0.309 18.540 1.00 92.00 179 GLN A O 1
ATOM 1421 N N . VAL A 1 180 ? -22.358 -1.210 17.392 1.00 95.75 180 VAL A N 1
ATOM 1422 C CA . VAL A 1 180 ? -22.208 -2.298 18.373 1.00 95.75 180 VAL A CA 1
ATOM 1423 C C . VAL A 1 180 ? -20.745 -2.693 18.540 1.00 95.75 180 VAL A C 1
ATOM 1425 O O . VAL A 1 180 ? -20.240 -2.727 19.665 1.00 95.75 180 VAL A O 1
ATOM 1428 N N . VAL A 1 181 ? -20.029 -2.907 17.433 1.00 94.94 181 VAL A N 1
ATOM 1429 C CA . VAL A 1 181 ? -18.588 -3.200 17.465 1.00 94.94 181 VAL A CA 1
ATOM 1430 C C . VAL A 1 181 ? -17.820 -2.043 18.117 1.00 94.94 181 VAL A C 1
ATOM 1432 O O . VAL A 1 181 ? -16.900 -2.283 18.900 1.00 94.94 181 VAL A O 1
ATOM 1435 N N . SER A 1 182 ? -18.220 -0.789 17.869 1.00 92.25 182 SER A N 1
ATOM 1436 C CA . SER A 1 182 ? -17.599 0.393 18.491 1.00 92.25 182 SER A CA 1
ATOM 1437 C C . SER A 1 182 ? -17.755 0.364 20.006 1.00 92.25 182 SER A C 1
ATOM 1439 O O . SER A 1 182 ? -16.756 0.480 20.718 1.00 92.25 182 SER A O 1
ATOM 1441 N N . TYR A 1 183 ? -18.970 0.130 20.508 1.00 95.56 183 TYR A N 1
ATOM 1442 C CA . TYR A 1 183 ? -19.211 0.007 21.944 1.00 95.56 183 TYR A CA 1
ATOM 1443 C C . TYR A 1 183 ? -18.394 -1.130 22.555 1.00 95.56 183 TYR A C 1
ATOM 1445 O O . TYR A 1 183 ? -17.652 -0.896 23.507 1.00 95.56 183 TYR A O 1
ATOM 1453 N N . LEU A 1 184 ? -18.455 -2.333 21.978 1.00 95.94 184 LEU A N 1
ATOM 1454 C CA . LEU A 1 184 ? -17.717 -3.494 22.481 1.00 95.94 184 LEU A CA 1
ATOM 1455 C C . LEU A 1 184 ? -16.198 -3.254 22.491 1.00 95.94 184 LEU A C 1
ATOM 1457 O O . LEU A 1 184 ? -15.522 -3.632 23.448 1.00 95.94 184 LEU A O 1
ATOM 1461 N N . SER A 1 185 ? -15.646 -2.594 21.469 1.00 94.81 185 SER A N 1
ATOM 1462 C CA . SER A 1 185 ? -14.206 -2.313 21.393 1.00 94.81 185 SER A CA 1
ATOM 1463 C C . SER A 1 185 ? -13.712 -1.361 22.491 1.00 94.81 185 SER A C 1
ATOM 1465 O O . SER A 1 185 ? -12.605 -1.539 22.996 1.00 94.81 185 SER A O 1
ATOM 1467 N N . LYS A 1 186 ? -14.538 -0.383 22.893 1.00 94.88 186 LYS A N 1
ATOM 1468 C CA . LYS A 1 186 ? -14.210 0.617 23.924 1.00 94.88 186 LYS A CA 1
ATOM 1469 C C . LYS A 1 186 ? -14.585 0.173 25.342 1.00 94.88 186 LYS A C 1
ATOM 1471 O O . LYS A 1 186 ? -14.174 0.818 26.302 1.00 94.88 186 LYS A O 1
ATOM 1476 N N . MET A 1 187 ? -15.367 -0.898 25.485 1.00 96.56 187 MET A N 1
ATOM 1477 C CA . MET A 1 187 ? -15.672 -1.501 26.783 1.00 96.56 187 MET A CA 1
ATOM 1478 C C . MET A 1 187 ? -14.431 -2.125 27.424 1.00 96.56 187 MET A C 1
ATOM 1480 O O . MET A 1 187 ? -13.539 -2.638 26.743 1.00 96.56 187 MET A O 1
ATOM 1484 N N . ASP A 1 188 ? -14.438 -2.154 28.757 1.00 97.31 188 ASP A N 1
ATOM 1485 C CA . ASP A 1 188 ? -13.488 -2.936 29.543 1.00 97.31 188 ASP A CA 1
ATOM 1486 C C . ASP A 1 188 ? -13.543 -4.421 29.144 1.00 97.31 188 ASP A C 1
ATOM 1488 O O . ASP A 1 188 ? -14.618 -4.997 28.938 1.00 97.31 188 ASP A O 1
ATOM 1492 N N . GLU A 1 189 ? -12.373 -5.052 29.054 1.00 96.94 189 GLU A N 1
ATOM 1493 C CA . GLU A 1 189 ? -12.223 -6.427 28.574 1.00 96.94 189 GLU A CA 1
ATOM 1494 C C . GLU A 1 189 ? -13.057 -7.428 29.384 1.00 96.94 189 GLU A C 1
ATOM 1496 O O . GLU A 1 189 ? -13.661 -8.349 28.819 1.00 96.94 189 GLU A O 1
ATOM 1501 N N . ARG A 1 190 ? -13.164 -7.227 30.702 1.00 97.75 190 ARG A N 1
ATOM 1502 C CA . ARG A 1 190 ? -13.917 -8.124 31.581 1.00 97.75 190 ARG A CA 1
ATOM 1503 C C . ARG A 1 190 ? -15.420 -8.003 31.358 1.00 97.75 190 ARG A C 1
ATOM 1505 O O . ARG A 1 190 ? -16.123 -9.012 31.433 1.00 97.75 190 ARG A O 1
ATOM 1512 N N . VAL A 1 191 ? -15.924 -6.793 31.111 1.00 97.88 191 VAL A N 1
ATOM 1513 C CA . VAL A 1 191 ? -17.346 -6.552 30.808 1.00 97.88 191 VAL A CA 1
ATOM 1514 C C . VAL A 1 191 ? -17.682 -7.117 29.431 1.00 97.88 191 VAL A C 1
ATOM 1516 O O . VAL A 1 191 ? -18.617 -7.912 29.316 1.00 97.88 191 VAL A O 1
ATOM 1519 N N . ARG A 1 192 ? -16.857 -6.810 28.422 1.00 97.75 192 ARG A N 1
ATOM 1520 C CA . ARG A 1 192 ? -16.995 -7.336 27.057 1.00 97.75 192 ARG A CA 1
ATOM 1521 C C . ARG A 1 192 ? -17.057 -8.864 27.042 1.00 97.75 192 ARG A C 1
ATOM 1523 O O . ARG A 1 192 ? -17.968 -9.423 26.441 1.00 97.75 192 ARG A O 1
ATOM 1530 N N . THR A 1 193 ? -16.142 -9.544 27.735 1.00 98.00 193 THR A N 1
ATOM 1531 C CA . THR A 1 193 ? -16.092 -11.020 27.770 1.00 98.00 193 THR A CA 1
ATOM 1532 C C . THR A 1 193 ? -17.376 -11.627 28.339 1.00 98.00 193 THR A C 1
ATOM 1534 O O . THR A 1 193 ? -17.878 -12.621 27.820 1.00 98.00 193 THR A O 1
ATOM 1537 N N . LYS A 1 194 ? -17.954 -11.016 29.382 1.00 98.38 194 LYS A N 1
ATOM 1538 C CA . LYS A 1 194 ? -19.225 -11.479 29.959 1.00 98.38 194 LYS A CA 1
ATOM 1539 C C . LYS A 1 194 ? -20.398 -11.293 29.000 1.00 98.38 194 LYS A C 1
ATOM 1541 O O . LYS A 1 194 ? -21.250 -12.167 28.939 1.00 98.38 194 LYS A O 1
ATOM 1546 N N . ILE A 1 195 ? -20.441 -10.177 28.273 1.00 97.88 195 ILE A N 1
ATOM 1547 C CA . ILE A 1 195 ? -21.480 -9.913 27.268 1.00 97.88 195 ILE A CA 1
ATOM 1548 C C . ILE A 1 195 ? -21.360 -10.914 26.112 1.00 97.88 195 ILE A C 1
ATOM 1550 O O . ILE A 1 195 ? -22.356 -11.519 25.728 1.00 97.88 195 ILE A O 1
ATOM 1554 N N . PHE A 1 196 ? -20.145 -11.169 25.614 1.00 97.69 196 PHE A N 1
ATOM 1555 C CA . PHE A 1 196 ? -19.908 -12.188 24.586 1.00 97.69 196 PHE A CA 1
ATOM 1556 C C . PHE A 1 196 ? -20.329 -13.588 25.031 1.00 97.69 196 PHE A C 1
ATOM 1558 O O . PHE A 1 196 ? -20.901 -14.329 24.241 1.00 97.69 196 PHE A O 1
ATOM 1565 N N . ALA A 1 197 ? -20.099 -13.944 26.297 1.00 98.25 197 ALA A N 1
ATOM 1566 C CA . ALA A 1 197 ? -20.560 -15.220 26.831 1.00 98.25 197 ALA A CA 1
ATOM 1567 C C . ALA A 1 197 ? -22.094 -15.350 26.827 1.00 98.25 197 ALA A C 1
ATOM 1569 O O . ALA A 1 197 ? -22.589 -16.469 26.745 1.00 98.25 197 ALA A O 1
ATOM 1570 N N . GLU A 1 198 ? -22.849 -14.249 26.918 1.00 98.38 198 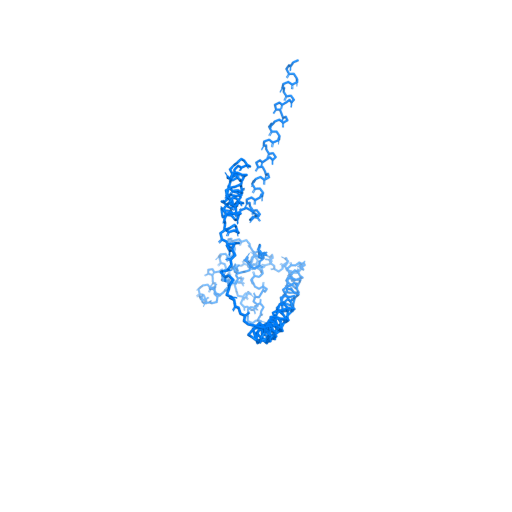GLU A N 1
ATOM 1571 C CA . GLU A 1 198 ? -24.307 -14.275 26.732 1.00 98.38 198 GLU A CA 1
ATOM 1572 C C . GLU A 1 198 ? -24.684 -14.397 25.251 1.00 98.38 198 GLU A C 1
ATOM 1574 O O . GLU A 1 198 ? -25.538 -15.216 24.928 1.00 98.38 198 GLU A O 1
ATOM 1579 N N . PHE A 1 199 ? -23.996 -13.687 24.347 1.00 97.75 199 PHE A N 1
ATOM 1580 C CA . PHE A 1 199 ? -24.204 -13.845 22.901 1.00 97.75 199 PHE A CA 1
ATOM 1581 C C . PHE A 1 199 ? -23.971 -15.285 22.431 1.00 97.75 199 PHE A C 1
ATOM 1583 O 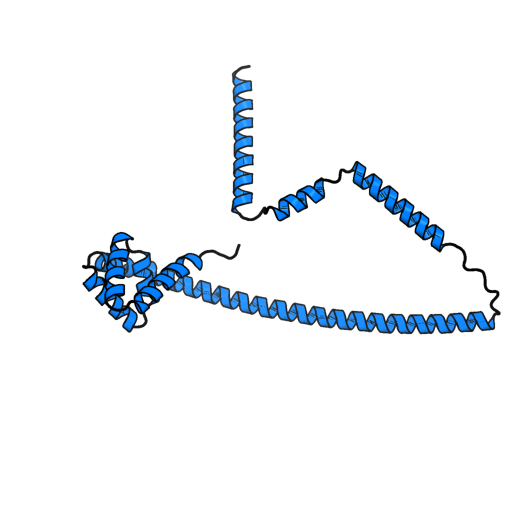O . PHE A 1 199 ? -24.817 -15.828 21.740 1.00 97.75 199 PHE A O 1
ATOM 1590 N N . VAL A 1 200 ? -22.889 -15.945 22.862 1.00 98.06 200 VAL A N 1
ATOM 1591 C CA . VAL A 1 200 ? -22.589 -17.343 22.485 1.00 98.06 200 VAL A CA 1
ATOM 1592 C C . VAL A 1 200 ? -23.688 -18.318 22.928 1.00 98.06 200 VAL A C 1
ATOM 1594 O O . VAL A 1 200 ? -23.908 -19.332 22.275 1.00 98.06 200 VAL A O 1
ATOM 1597 N N . LYS A 1 201 ? -24.387 -18.031 24.034 1.00 98.25 201 LYS A N 1
ATOM 1598 C CA . LYS A 1 201 ? -25.494 -18.877 24.509 1.00 98.25 201 LYS A CA 1
ATOM 1599 C C . LYS A 1 201 ? -26.756 -18.725 23.664 1.00 98.25 201 LYS A C 1
ATOM 1601 O O . LYS A 1 201 ? -27.543 -19.665 23.616 1.00 98.25 201 LYS A O 1
ATOM 1606 N N . GLU A 1 202 ? -26.983 -17.543 23.097 1.00 97.62 202 GLU A N 1
ATOM 1607 C CA . GLU A 1 202 ? -28.201 -17.217 22.350 1.00 97.62 202 GLU A CA 1
ATOM 1608 C C . GLU A 1 202 ? -28.027 -17.453 20.845 1.00 97.62 202 GLU A C 1
ATOM 1610 O O . GLU A 1 202 ? -28.871 -18.104 20.235 1.00 97.62 202 GLU A O 1
ATOM 1615 N N . ASP A 1 203 ? -26.908 -16.999 20.273 1.00 97.56 203 ASP A N 1
ATOM 1616 C CA . ASP A 1 203 ? -26.524 -17.192 18.874 1.00 97.56 203 ASP A CA 1
ATOM 1617 C C . ASP A 1 203 ? -24.987 -17.253 18.724 1.00 97.56 203 ASP A C 1
ATOM 1619 O O . ASP A 1 203 ? -24.273 -16.242 18.729 1.00 97.56 203 ASP A O 1
ATOM 1623 N N . GLU A 1 204 ? -24.464 -18.472 18.573 1.00 97.81 204 GLU A N 1
ATOM 1624 C CA . GLU A 1 204 ? -23.030 -18.738 18.409 1.00 97.81 204 GLU A CA 1
ATOM 1625 C C . GLU A 1 204 ? -22.456 -18.123 17.121 1.00 97.81 204 GLU A C 1
ATOM 1627 O O . GLU A 1 204 ? -21.323 -17.630 17.113 1.00 97.81 204 GLU A O 1
ATOM 1632 N N . GLN A 1 205 ? -23.231 -18.101 16.034 1.00 96.94 205 GLN A N 1
ATOM 1633 C CA . GLN A 1 205 ? -22.758 -17.621 14.738 1.00 96.94 205 GLN A CA 1
ATOM 1634 C C . GLN A 1 205 ? -22.657 -16.094 14.721 1.00 96.94 205 GLN A C 1
ATOM 1636 O O . GLN A 1 205 ? -21.665 -15.540 14.238 1.00 96.94 205 GLN A O 1
ATOM 1641 N N . LEU A 1 206 ? -23.639 -15.409 15.309 1.00 96.50 206 LEU A N 1
ATOM 1642 C CA . LEU A 1 206 ? -23.587 -13.963 15.511 1.00 96.50 206 LEU A CA 1
ATOM 1643 C C . LEU A 1 206 ? -22.382 -13.567 16.379 1.00 96.50 206 LEU A C 1
ATOM 1645 O O . LEU A 1 206 ? -21.647 -12.638 16.037 1.00 96.50 206 LEU A O 1
ATOM 1649 N N . ALA A 1 207 ? -22.135 -14.297 17.472 1.00 97.44 207 ALA A N 1
ATOM 1650 C CA . ALA A 1 207 ? -20.993 -14.046 18.348 1.00 97.44 207 ALA A CA 1
ATOM 1651 C C . ALA A 1 207 ? -19.651 -14.187 17.607 1.00 97.44 207 ALA A C 1
ATOM 1653 O O . ALA A 1 207 ? -18.767 -13.339 17.763 1.00 97.44 207 ALA A O 1
ATOM 1654 N N . ALA A 1 208 ? -19.507 -15.216 16.765 1.00 97.12 208 ALA A N 1
ATOM 1655 C CA . ALA A 1 208 ? -18.318 -15.415 15.938 1.00 97.12 208 ALA A CA 1
ATOM 1656 C C . ALA A 1 208 ? -18.105 -14.257 14.944 1.00 97.12 208 ALA A C 1
ATOM 1658 O O . ALA A 1 208 ? -16.995 -13.731 14.841 1.00 97.12 208 ALA A O 1
ATOM 1659 N N . ASN A 1 209 ? -19.170 -13.799 14.279 1.00 96.50 209 ASN A N 1
ATOM 1660 C CA . ASN A 1 209 ? -19.107 -12.672 13.342 1.00 96.50 209 ASN A CA 1
ATOM 1661 C C . ASN A 1 209 ? -18.698 -11.359 14.035 1.00 96.50 209 ASN A C 1
ATOM 1663 O O . ASN A 1 209 ? -17.898 -10.587 13.496 1.00 96.50 209 ASN A O 1
ATOM 1667 N N . LEU A 1 210 ? -19.198 -11.109 15.250 1.00 96.25 210 LEU A N 1
ATOM 1668 C CA . LEU A 1 210 ? -18.822 -9.938 16.050 1.00 96.25 210 LEU A CA 1
ATOM 1669 C C . LEU A 1 210 ? -17.362 -9.997 16.519 1.00 96.25 210 LEU A C 1
ATOM 1671 O O . LEU A 1 210 ? -16.676 -8.972 16.513 1.00 96.25 210 LEU A O 1
ATOM 1675 N N . LEU A 1 211 ? -16.866 -11.179 16.902 1.00 95.62 211 LEU A N 1
ATOM 1676 C CA . LEU A 1 211 ? -15.453 -11.371 17.247 1.00 95.62 211 LEU A CA 1
ATOM 1677 C C . LEU A 1 211 ? -14.541 -11.123 16.045 1.00 95.62 211 LEU A C 1
ATOM 1679 O O . LEU A 1 211 ? -13.534 -10.425 16.180 1.00 95.62 211 LEU A O 1
ATOM 1683 N N . GLU A 1 212 ? -14.908 -11.635 14.871 1.00 95.25 212 GLU A N 1
ATOM 1684 C CA . GLU A 1 212 ? -14.140 -11.405 13.647 1.00 95.25 212 GLU A CA 1
ATOM 1685 C C . GLU A 1 212 ? -14.142 -9.920 13.262 1.00 95.25 212 GLU A C 1
ATOM 1687 O O . GLU A 1 212 ? -13.093 -9.363 12.938 1.00 95.25 212 GLU A O 1
ATOM 1692 N N . SER A 1 213 ? -15.281 -9.240 13.409 1.00 94.19 213 SER A N 1
ATOM 1693 C CA . SER A 1 213 ? -15.398 -7.792 13.182 1.00 94.19 213 SER A CA 1
ATOM 1694 C C . SER A 1 213 ? -14.538 -6.969 14.152 1.00 94.19 213 SER A C 1
ATOM 1696 O O . SER A 1 213 ? -13.924 -5.976 13.762 1.00 94.19 213 SER A O 1
ATOM 1698 N N . LEU A 1 214 ? -14.434 -7.383 15.421 1.00 93.31 214 LEU A N 1
ATOM 1699 C CA . LEU A 1 214 ? -13.520 -6.758 16.385 1.00 93.31 214 LEU A CA 1
ATOM 1700 C C . LEU A 1 214 ? -12.047 -6.988 16.019 1.00 93.31 214 LEU A C 1
ATOM 1702 O O . LEU A 1 214 ? -11.233 -6.073 16.164 1.00 93.31 214 LEU A O 1
ATOM 1706 N N . ARG A 1 215 ? -11.701 -8.186 15.531 1.00 92.81 215 ARG A N 1
ATOM 1707 C CA . ARG A 1 215 ? -10.338 -8.542 15.111 1.00 92.81 215 ARG A CA 1
ATOM 1708 C C . ARG A 1 215 ? -9.896 -7.729 13.896 1.00 92.81 215 ARG A C 1
ATOM 1710 O O . ARG A 1 215 ? -8.799 -7.172 13.895 1.00 92.81 215 ARG A O 1
ATOM 1717 N N . THR A 1 216 ? -10.739 -7.645 12.870 1.00 89.56 216 THR A N 1
ATOM 1718 C CA . THR A 1 216 ? -10.425 -6.935 11.620 1.00 89.56 216 THR A CA 1
ATOM 1719 C C . THR A 1 216 ? -10.361 -5.423 11.818 1.00 89.56 216 THR A C 1
ATOM 1721 O O . THR A 1 216 ? -9.502 -4.773 11.221 1.00 89.56 216 THR A O 1
ATOM 1724 N N . ARG A 1 217 ? -11.160 -4.862 12.737 1.00 83.81 217 ARG A N 1
ATOM 1725 C CA . ARG A 1 217 ? -11.110 -3.434 13.093 1.00 83.81 217 ARG A CA 1
ATOM 1726 C C . ARG A 1 217 ? -9.738 -2.983 13.600 1.00 83.81 217 ARG A C 1
ATOM 1728 O O . ARG A 1 217 ? -9.309 -1.878 13.284 1.00 83.81 217 ARG A O 1
ATOM 1735 N N . GLY A 1 218 ? -9.039 -3.826 14.363 1.00 70.44 218 GLY A N 1
ATOM 1736 C CA . GLY A 1 218 ? -7.685 -3.529 14.845 1.00 70.44 218 GLY A CA 1
ATOM 1737 C C . GLY A 1 218 ? -6.606 -3.604 13.757 1.00 70.44 218 GLY A C 1
ATOM 1738 O O . GLY A 1 218 ? -5.573 -2.953 13.879 1.00 70.44 218 GLY A O 1
ATOM 1739 N N . LEU A 1 219 ? -6.848 -4.370 12.688 1.00 70.12 219 LEU A N 1
ATOM 1740 C CA . LEU A 1 219 ? -5.895 -4.587 11.595 1.00 70.12 219 LEU A CA 1
ATOM 1741 C C . LEU A 1 219 ? -6.011 -3.532 10.487 1.00 70.12 219 LEU A C 1
ATOM 1743 O O . LEU A 1 219 ? -4.994 -3.136 9.925 1.00 70.12 219 LEU A O 1
ATOM 1747 N N . ALA A 1 220 ? -7.216 -3.025 10.209 1.00 57.69 220 ALA A N 1
ATOM 1748 C CA . ALA A 1 220 ? -7.447 -2.022 9.162 1.00 57.69 220 ALA A CA 1
ATOM 1749 C C . ALA A 1 220 ? -6.794 -0.650 9.445 1.00 57.69 220 ALA A C 1
ATOM 1751 O O . ALA A 1 220 ? -6.680 0.178 8.547 1.00 57.69 220 ALA A O 1
ATOM 1752 N N . ALA A 1 221 ? -6.354 -0.393 10.681 1.00 51.50 221 ALA A N 1
ATOM 1753 C CA . ALA A 1 221 ? -5.681 0.850 11.058 1.00 51.50 221 ALA A CA 1
ATOM 1754 C C . ALA A 1 221 ? -4.159 0.843 10.812 1.00 51.50 221 ALA A C 1
ATOM 1756 O O . ALA A 1 221 ? -3.524 1.887 10.972 1.00 51.50 221 ALA A O 1
ATOM 1757 N N . ALA A 1 222 ? -3.560 -0.298 10.447 1.00 41.69 222 ALA A N 1
ATOM 1758 C CA . ALA A 1 222 ? -2.149 -0.360 10.082 1.00 41.69 222 ALA A CA 1
ATOM 1759 C C . ALA A 1 222 ? -1.994 0.043 8.603 1.00 41.69 222 ALA A C 1
ATOM 1761 O O . ALA A 1 222 ? -2.462 -0.696 7.735 1.00 41.69 222 ALA A O 1
ATOM 1762 N N . PRO A 1 223 ? -1.377 1.198 8.282 1.00 42.44 223 PRO A N 1
ATOM 1763 C CA . PRO A 1 223 ? -1.105 1.538 6.892 1.00 42.44 223 PRO A CA 1
ATOM 1764 C C . PRO A 1 223 ? -0.189 0.466 6.278 1.00 42.44 223 PRO A C 1
ATOM 1766 O O . PRO A 1 223 ? 0.698 -0.032 6.981 1.00 42.44 223 PRO A O 1
ATOM 1769 N N . PRO A 1 224 ? -0.372 0.104 4.995 1.00 45.03 224 PRO A N 1
ATOM 1770 C CA . PRO A 1 224 ? 0.619 -0.698 4.292 1.00 45.03 224 PRO A CA 1
ATOM 1771 C C . PRO A 1 224 ? 1.952 0.060 4.340 1.00 45.03 224 PRO A C 1
ATOM 1773 O O . PRO A 1 224 ? 2.028 1.211 3.902 1.00 45.03 224 PRO A O 1
ATOM 1776 N N . GLY A 1 225 ? 2.944 -0.553 4.989 1.00 44.41 225 GLY A N 1
ATOM 1777 C CA . GLY A 1 225 ? 4.304 -0.023 5.112 1.00 44.41 225 GLY A CA 1
ATOM 1778 C C . GLY A 1 225 ? 5.054 -0.013 3.791 1.00 44.41 225 GLY A C 1
ATOM 1779 O O . GLY A 1 225 ? 4.725 -0.848 2.919 1.00 44.41 225 GLY A O 1
#

Foldseek 3Di:
DVVVVVVVVVVVVVVVVVVVVVVVVCVVVVVDDPVNVVVVCVVPVQDPVNVVVVVVVVVVVVVVVVVVVPPPDPPPVDDPVRVVVVVVVVVVVVVVVVVVVVVVVVVVVVVVVVVVVVVVVVVVVVVVVVVVVVVVVVVVCVLCVDPVLVVVLVVLLPDDLLVSLVVLVVCVVVVVLVSSLSSLLPHDPVSSVSNLVNCCVVPVVVSVVSVVVNVVVVVVPDPDD

Sequence (225 aa):
MKKLWTLVSTLAFLNLLAVLGFAGWVYTSGRIDKARIQEVQSLFGETVAERDQRLAVEEKAAAEALASMEKPLPELALTADERNRVRVEMTQVDRQRRERTEREIQDLKGSLMNQQRLIDEDRKALRAEQEAFDAMRARLEIIEGADQFAKSLSVLSGLKPKDAMSALQVLLNEGKDEQVVSYLSKMDERVRTKIFAEFVKEDEQLAANLLESLRTRGLAAAPPG

Secondary structure (DSSP, 8-state):
-HHHHHHHHHHHHHHHHHHHHHHHHHHHTTS--HHHHHHHHHHHHS-HHHHHHHHHHHHHHHHHHHHHHTSPPP-----HHHHHHHHHHHHHHHHHHHHHHHHHHHHHHHHHHHHHHHHHHHHHHHHHHHHHHHHHHHHHHHHHHSHHHHHHHHHHHHS-HHHHHHHHHHHHHTT-HHHHHHHHHHS-HHHHHHHHHHHHHH-HHHHHHHHHHHHHHHHTTS---